Protein AF-A0A9D9CIN8-F1 (afdb_monomer_lite)

Structure (mmCIF, N/CA/C/O backbone):
data_AF-A0A9D9CIN8-F1
#
_entry.id   AF-A0A9D9CIN8-F1
#
loop_
_atom_site.group_PDB
_atom_site.id
_atom_site.type_symbol
_atom_site.label_atom_id
_atom_site.label_alt_id
_atom_site.label_comp_id
_atom_site.label_asym_id
_atom_site.label_entity_id
_atom_site.label_seq_id
_atom_site.pdbx_PDB_ins_code
_atom_site.Cartn_x
_atom_site.Cartn_y
_atom_site.Cartn_z
_atom_site.occupancy
_atom_site.B_iso_or_equiv
_atom_site.auth_seq_id
_atom_site.auth_comp_id
_atom_site.auth_asym_id
_atom_site.auth_atom_id
_atom_site.pdbx_PDB_model_num
ATOM 1 N N . MET A 1 1 ? 2.451 13.031 114.308 1.00 36.03 1 MET A N 1
ATOM 2 C CA . MET A 1 1 ? 3.515 13.760 113.581 1.00 36.03 1 MET A CA 1
ATOM 3 C C . MET A 1 1 ? 3.105 13.840 112.112 1.00 36.03 1 MET A C 1
ATOM 5 O O . MET A 1 1 ? 2.983 12.783 111.527 1.00 36.03 1 MET A O 1
ATOM 9 N N . LYS A 1 2 ? 2.847 15.060 111.593 1.00 36.56 2 LYS A N 1
ATOM 10 C CA . LYS A 1 2 ? 2.788 15.497 110.166 1.00 36.56 2 LYS A CA 1
ATOM 11 C C . LYS A 1 2 ? 1.896 14.672 109.198 1.00 36.56 2 LYS A C 1
ATOM 13 O O . LYS A 1 2 ? 2.194 13.525 108.931 1.00 36.56 2 LYS A O 1
ATOM 18 N N . ARG A 1 3 ? 0.731 15.173 108.766 1.00 32.00 3 ARG A N 1
ATOM 19 C CA . ARG A 1 3 ? 0.423 16.161 107.692 1.00 32.00 3 ARG A CA 1
ATOM 20 C C . ARG A 1 3 ? -0.053 15.472 106.398 1.00 32.00 3 ARG A C 1
ATOM 22 O O . ARG A 1 3 ? 0.685 14.699 105.809 1.00 32.00 3 ARG A O 1
ATOM 29 N N . ASP A 1 4 ? -1.254 15.889 106.000 1.00 33.75 4 ASP A N 1
ATOM 30 C CA . ASP A 1 4 ? -1.690 16.279 104.654 1.00 33.75 4 ASP A CA 1
ATOM 31 C C . ASP A 1 4 ? -1.947 15.261 103.527 1.00 33.75 4 ASP A C 1
ATOM 33 O O . ASP A 1 4 ? -1.056 14.631 102.971 1.00 33.75 4 ASP A O 1
ATOM 37 N N . PHE A 1 5 ? -3.233 15.262 103.143 1.00 34.88 5 PHE A N 1
ATOM 38 C CA . PHE A 1 5 ? -3.763 15.555 101.806 1.00 34.88 5 PHE A CA 1
ATOM 39 C C . PHE A 1 5 ? -3.301 14.699 100.615 1.00 34.88 5 PHE A C 1
ATOM 41 O O . PHE A 1 5 ? -2.292 14.951 99.970 1.00 34.88 5 PHE A O 1
ATOM 48 N N . GLY A 1 6 ? -4.212 13.808 100.216 1.00 36.69 6 GLY A N 1
ATOM 49 C CA . GLY A 1 6 ? -4.853 13.884 98.902 1.00 36.69 6 GLY A CA 1
ATOM 50 C C . GLY A 1 6 ? -3.948 13.756 97.681 1.00 36.69 6 GLY A C 1
ATOM 51 O O . GLY A 1 6 ? -3.523 14.749 97.099 1.00 36.69 6 GLY A O 1
ATOM 52 N N . MET A 1 7 ? -3.820 12.531 97.182 1.00 35.69 7 MET A N 1
ATOM 53 C CA . MET A 1 7 ? -3.395 12.276 95.808 1.00 35.69 7 MET A CA 1
ATOM 54 C C . MET A 1 7 ? -4.413 11.304 95.203 1.00 35.69 7 MET A C 1
ATOM 56 O O . MET A 1 7 ? -4.422 10.119 95.507 1.00 35.69 7 MET A O 1
ATOM 60 N N . LYS A 1 8 ? -5.497 11.829 94.624 1.00 39.97 8 LYS A N 1
ATOM 61 C CA . LYS A 1 8 ? -5.607 12.142 93.190 1.00 39.97 8 LYS A CA 1
ATOM 62 C C . LYS A 1 8 ? -5.198 10.957 92.308 1.00 39.97 8 LYS A C 1
ATOM 64 O O . LYS A 1 8 ? -4.020 10.668 92.140 1.00 39.97 8 LYS A O 1
ATOM 69 N N . ASN A 1 9 ? -6.224 10.389 91.679 1.00 45.34 9 ASN A N 1
ATOM 70 C CA . ASN A 1 9 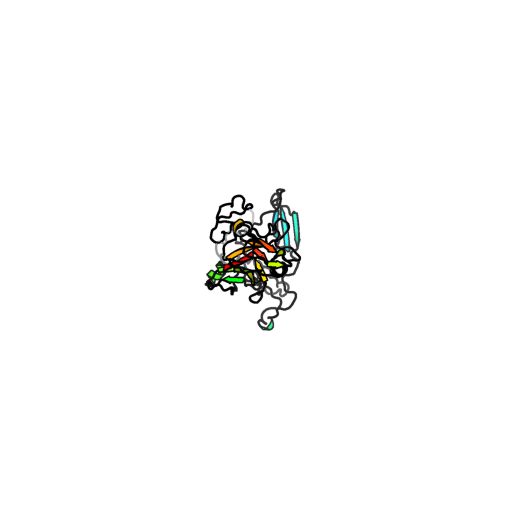? -6.210 9.753 90.366 1.00 45.34 9 ASN A CA 1
ATOM 71 C C . ASN A 1 9 ? -5.276 8.563 90.173 1.00 45.34 9 ASN A C 1
ATOM 73 O O . ASN A 1 9 ? -4.242 8.723 89.535 1.00 45.34 9 ASN A O 1
ATOM 77 N N . ARG A 1 10 ? -5.730 7.358 90.531 1.00 45.47 10 ARG A N 1
ATOM 78 C CA . ARG A 1 10 ? -5.534 6.155 89.705 1.00 45.47 10 ARG A CA 1
ATOM 79 C C . ARG A 1 10 ? -6.731 5.227 89.903 1.00 45.47 10 ARG A C 1
ATOM 81 O O . ARG A 1 10 ? -7.153 5.029 91.033 1.00 45.47 10 ARG A O 1
ATOM 88 N N . ILE A 1 11 ? -7.209 4.641 88.804 1.00 40.38 11 ILE A N 1
ATOM 89 C CA . ILE A 1 11 ? -8.265 3.615 88.729 1.00 40.38 11 ILE A CA 1
ATOM 90 C C . ILE A 1 11 ? -9.695 4.190 88.684 1.00 40.38 11 ILE A C 1
ATOM 92 O O . ILE A 1 11 ? -10.487 4.045 89.607 1.00 40.38 11 ILE A O 1
ATOM 96 N N . VAL A 1 12 ? -10.057 4.777 87.538 1.00 34.00 12 VAL A N 1
ATOM 97 C CA . VAL A 1 12 ? -11.388 4.527 86.964 1.00 34.00 12 VAL A CA 1
ATOM 98 C C . VAL A 1 12 ? -11.187 3.428 85.931 1.00 34.00 12 VAL A C 1
ATOM 100 O O . VAL A 1 12 ? -10.808 3.673 84.788 1.00 34.00 12 VAL A O 1
ATOM 103 N N . SER A 1 13 ? -11.365 2.194 86.392 1.00 36.56 13 SER A N 1
ATOM 104 C CA . SER A 1 13 ? -11.659 1.064 85.526 1.00 36.56 13 SER A CA 1
ATOM 105 C C . SER A 1 13 ? -13.062 1.256 84.951 1.00 36.56 13 SER A C 1
ATOM 107 O O . SER A 1 13 ? -14.026 1.370 85.699 1.00 36.56 13 SER A O 1
ATOM 109 N N . ILE A 1 14 ? -13.144 1.228 83.620 1.00 46.22 14 ILE A N 1
ATOM 110 C CA . ILE A 1 14 ? -14.243 0.601 82.876 1.00 46.22 14 ILE A CA 1
ATOM 111 C C . ILE A 1 14 ? -15.623 1.237 83.124 1.00 46.22 14 ILE A C 1
ATOM 113 O O . ILE A 1 14 ? -16.530 0.576 83.597 1.00 46.22 14 ILE A O 1
ATOM 117 N N . PHE A 1 15 ? -15.809 2.510 82.770 1.00 37.94 15 PHE A N 1
ATOM 118 C CA . PHE A 1 15 ? -17.128 3.059 82.398 1.00 37.94 15 PHE A CA 1
ATOM 119 C C . PHE A 1 15 ? -16.949 4.353 81.584 1.00 37.94 15 PHE A C 1
ATOM 121 O O . PHE A 1 15 ? -17.249 5.450 82.032 1.00 37.94 15 PHE A O 1
ATOM 128 N N . SER A 1 16 ? -16.352 4.219 80.398 1.00 34.78 16 SER A N 1
ATOM 129 C CA . SER A 1 16 ? -16.469 5.139 79.247 1.00 34.78 16 SER A CA 1
ATOM 130 C C . SER A 1 16 ? -15.689 4.543 78.064 1.00 34.78 16 SER A C 1
ATOM 132 O O . SER A 1 16 ? -14.837 5.170 77.442 1.00 34.78 16 SER A O 1
ATOM 134 N N . LEU A 1 17 ? -15.922 3.258 77.787 1.00 40.06 17 LEU A N 1
ATOM 135 C CA . LEU A 1 17 ? -15.288 2.546 76.671 1.00 40.06 17 LEU A CA 1
ATOM 136 C C . LEU A 1 17 ? -16.021 2.774 75.342 1.00 40.06 17 LEU A C 1
ATOM 138 O O . LEU A 1 17 ? -15.896 1.980 74.419 1.00 40.06 17 LEU A O 1
ATOM 142 N N . LEU A 1 18 ? -16.803 3.849 75.232 1.00 41.72 18 LEU A N 1
ATOM 143 C CA . LEU A 1 18 ? -17.548 4.123 74.013 1.00 41.72 18 LEU A CA 1
ATOM 144 C C . LEU A 1 18 ? -17.934 5.599 73.889 1.00 41.72 18 LEU A C 1
ATOM 146 O O . LEU A 1 18 ? -19.113 5.873 73.765 1.00 41.72 18 LEU A O 1
ATOM 150 N N . LEU A 1 19 ? -16.989 6.545 73.997 1.00 41.41 19 LEU A N 1
ATOM 151 C CA . LEU A 1 19 ? -17.157 7.948 73.544 1.00 41.41 19 LEU A CA 1
ATOM 152 C C . LEU A 1 19 ? -15.903 8.797 73.830 1.00 41.41 19 LEU A C 1
ATOM 154 O O . LEU A 1 19 ? -15.967 9.776 74.558 1.00 41.41 19 LEU A O 1
ATOM 158 N N . TRP A 1 20 ? -14.747 8.437 73.269 1.00 38.25 20 TRP A N 1
ATOM 159 C CA . TRP A 1 20 ? -13.706 9.410 72.893 1.00 38.25 20 TRP A CA 1
ATOM 160 C C . TRP A 1 20 ? -12.547 8.692 72.206 1.00 38.25 20 TRP A C 1
ATOM 162 O O . TRP A 1 20 ? -11.643 8.171 72.848 1.00 38.25 20 TRP A O 1
ATOM 172 N N . ASN A 1 21 ? -12.652 8.587 70.886 1.00 33.47 21 ASN A N 1
ATOM 173 C CA . ASN A 1 21 ? -11.570 8.712 69.903 1.00 33.47 21 ASN A CA 1
ATOM 174 C C . ASN A 1 21 ? -12.185 8.469 68.519 1.00 33.47 21 ASN A C 1
ATOM 176 O O . ASN A 1 21 ? -11.770 7.602 67.761 1.00 33.47 21 ASN A O 1
ATOM 180 N N . ILE A 1 22 ? -13.221 9.247 68.198 1.00 34.09 22 ILE A N 1
ATOM 181 C CA . ILE A 1 22 ? -13.526 9.557 66.805 1.00 34.09 22 ILE A CA 1
ATOM 182 C C . ILE A 1 22 ? -12.893 10.927 66.580 1.00 34.09 22 ILE A C 1
ATOM 184 O O . ILE A 1 22 ? -13.556 11.958 66.633 1.00 34.09 22 ILE A O 1
ATOM 188 N N . CYS A 1 23 ? -11.572 10.942 66.413 1.00 30.86 23 CYS A N 1
ATOM 189 C CA . CYS A 1 23 ? -10.961 12.026 65.667 1.00 30.86 23 CYS A CA 1
ATOM 190 C C . CYS A 1 23 ? -11.263 11.689 64.206 1.00 30.86 23 CYS A C 1
ATOM 192 O O . CYS A 1 23 ? -10.613 10.826 63.617 1.00 30.86 23 CYS A O 1
ATOM 194 N N . VAL A 1 24 ? -12.334 12.273 63.661 1.00 33.47 24 VAL A N 1
ATOM 195 C CA . VAL A 1 24 ? -12.567 12.244 62.218 1.00 33.47 24 VAL A CA 1
ATOM 196 C C . VAL A 1 24 ? -11.423 13.043 61.603 1.00 33.47 24 VAL A C 1
ATOM 198 O O . VAL A 1 24 ? -11.463 14.270 61.582 1.00 33.47 24 VAL A O 1
ATOM 201 N N . ILE A 1 25 ? -10.379 12.369 61.125 1.00 32.97 25 ILE A N 1
ATOM 202 C CA . ILE A 1 25 ? -9.483 12.985 60.151 1.00 32.97 25 ILE A CA 1
ATOM 203 C C . ILE A 1 25 ? -10.248 12.946 58.827 1.00 32.97 25 ILE A C 1
ATOM 205 O O . ILE A 1 25 ? -10.265 11.940 58.125 1.00 32.97 25 ILE A O 1
ATOM 209 N N . VAL A 1 26 ? -10.958 14.036 58.534 1.00 33.41 26 VAL A N 1
ATOM 210 C CA . VAL A 1 26 ? -11.445 14.344 57.188 1.00 33.41 26 VAL A CA 1
ATOM 211 C C . VAL A 1 26 ? -10.223 14.799 56.393 1.00 33.41 26 VAL A C 1
ATOM 213 O O . VAL A 1 26 ? -9.746 15.912 56.595 1.00 33.41 26 VAL A O 1
ATOM 216 N N . THR A 1 27 ? -9.682 13.962 55.511 1.00 35.34 27 THR A N 1
ATOM 217 C CA . THR A 1 27 ? -8.768 14.433 54.462 1.00 35.34 27 THR A CA 1
ATOM 218 C C . THR A 1 27 ? -9.601 14.913 53.274 1.00 35.34 27 THR A C 1
ATOM 220 O O . THR A 1 27 ? -10.273 14.128 52.608 1.00 35.34 27 THR A O 1
ATOM 223 N N . SER A 1 28 ? -9.603 16.223 53.031 1.00 35.62 28 SER A N 1
ATOM 224 C CA . SER A 1 28 ? -10.212 16.850 51.855 1.00 35.62 28 SER A CA 1
ATOM 225 C C . SER A 1 28 ? -9.319 16.635 50.627 1.00 35.62 28 SER A C 1
ATOM 227 O O . SER A 1 28 ? -8.173 17.082 50.624 1.00 35.62 28 SER A O 1
ATOM 229 N N . ALA A 1 29 ? -9.828 15.973 49.588 1.00 40.72 29 ALA A N 1
ATOM 230 C CA . ALA A 1 29 ? -9.251 16.043 48.247 1.00 40.72 29 ALA A CA 1
ATOM 231 C C . ALA A 1 29 ? -9.835 17.274 47.538 1.00 40.72 29 ALA A C 1
ATOM 233 O O . ALA A 1 29 ? -11.053 17.444 47.548 1.00 40.72 29 ALA A O 1
ATOM 234 N N . GLN A 1 30 ? -8.986 18.119 46.949 1.00 37.25 30 GLN A N 1
ATOM 235 C CA . GLN A 1 30 ? -9.441 19.236 46.120 1.00 37.25 30 GLN A CA 1
ATOM 236 C C . GLN A 1 30 ? -10.006 18.704 44.805 1.00 37.25 30 GLN A C 1
ATOM 238 O O . GLN A 1 30 ? -9.342 17.943 44.098 1.00 37.25 30 GLN A O 1
ATOM 243 N N . THR A 1 31 ? -11.221 19.121 44.465 1.00 42.25 31 THR A N 1
ATOM 244 C CA . THR A 1 31 ? -11.737 18.970 43.103 1.00 42.25 31 THR A CA 1
ATOM 245 C C . THR A 1 31 ? -11.321 20.185 42.263 1.00 42.25 31 THR A C 1
ATOM 247 O O . THR A 1 31 ? -11.045 21.245 42.828 1.00 42.25 31 THR A O 1
ATOM 250 N N . PRO A 1 32 ? -11.331 20.110 40.918 1.00 42.56 32 PRO A N 1
ATOM 251 C CA . PRO A 1 32 ? -11.030 21.262 40.057 1.00 42.56 32 PRO A CA 1
ATOM 252 C C . PRO A 1 32 ? -12.011 22.443 40.217 1.00 42.56 32 PRO A C 1
ATOM 254 O O . PRO A 1 32 ? -11.810 23.489 39.608 1.00 42.56 32 PRO A O 1
ATOM 257 N N . TYR A 1 33 ? -13.077 22.278 41.014 1.00 39.56 33 TYR A N 1
ATOM 258 C CA . TYR A 1 33 ? -14.146 23.253 41.236 1.00 39.56 33 TYR A CA 1
ATOM 259 C C . TYR A 1 33 ? -14.138 23.880 42.641 1.00 39.56 33 TYR A C 1
ATOM 261 O O . TYR A 1 33 ? -14.990 24.720 42.932 1.00 39.56 33 TYR A O 1
ATOM 269 N N . ASP A 1 34 ? -13.165 23.550 43.499 1.00 40.34 34 ASP A N 1
ATOM 270 C CA . ASP A 1 34 ? -13.037 24.141 44.844 1.00 40.34 34 ASP A CA 1
ATOM 271 C C . ASP A 1 34 ? -12.795 25.668 44.808 1.00 40.34 34 ASP A C 1
ATOM 273 O O . ASP A 1 34 ? -13.001 26.360 45.804 1.00 40.34 34 ASP A O 1
ATOM 277 N N . SER A 1 35 ? -12.422 26.222 43.651 1.00 50.03 35 SER A N 1
ATOM 278 C CA . SER A 1 35 ? -12.319 27.665 43.402 1.00 50.03 35 SER A CA 1
ATOM 279 C C . SER A 1 35 ? -13.669 28.373 43.205 1.00 50.03 35 SER A C 1
ATOM 281 O O . SER A 1 35 ? -13.697 29.604 43.208 1.00 50.03 35 SER A O 1
ATOM 283 N N . PHE A 1 36 ? -14.780 27.636 43.054 1.00 44.94 36 PHE A N 1
ATOM 284 C CA . PHE A 1 36 ? -16.085 28.201 42.682 1.00 44.94 36 PHE A CA 1
ATOM 285 C C . PHE A 1 36 ? -17.223 27.990 43.704 1.00 44.94 36 PHE A C 1
ATOM 287 O O . PHE A 1 36 ? -18.258 28.637 43.558 1.00 44.94 36 PHE A O 1
ATOM 294 N N . ALA A 1 37 ? -17.065 27.164 44.752 1.00 44.38 37 ALA A N 1
ATOM 295 C CA . ALA A 1 37 ? -18.053 27.046 45.843 1.00 44.38 37 ALA A CA 1
ATOM 296 C C . ALA A 1 37 ? -17.450 26.438 47.140 1.00 44.38 37 ALA A C 1
ATOM 298 O O . ALA A 1 37 ? -17.439 25.217 47.298 1.00 44.38 37 ALA A O 1
ATOM 299 N N . PRO A 1 38 ? -16.973 27.252 48.102 1.00 43.72 38 PRO A N 1
ATOM 300 C CA . PRO A 1 38 ? -16.202 26.768 49.258 1.00 43.72 38 PRO A CA 1
ATOM 301 C C . PRO A 1 38 ? -17.009 26.060 50.371 1.00 43.72 38 PRO A C 1
ATOM 303 O O . PRO A 1 38 ? -16.421 25.636 51.363 1.00 43.72 38 PRO A O 1
ATOM 306 N N . GLU A 1 39 ? -18.333 25.912 50.256 1.00 40.53 39 GLU A N 1
ATOM 307 C CA . GLU A 1 39 ? -19.195 25.553 51.404 1.00 40.53 39 GLU A CA 1
ATOM 308 C C . GLU A 1 39 ? -19.616 24.072 51.476 1.00 40.53 39 GLU A C 1
ATOM 310 O O . GLU A 1 39 ? -20.332 23.668 52.393 1.00 40.53 39 GLU A O 1
ATOM 315 N N . THR A 1 40 ? -19.156 23.221 50.553 1.00 42.72 40 THR A N 1
ATOM 316 C CA . THR A 1 40 ? -19.588 21.812 50.488 1.00 42.72 40 THR A CA 1
ATOM 317 C C . THR A 1 40 ? -18.452 20.852 50.137 1.00 42.72 40 THR A C 1
ATOM 319 O O . THR A 1 40 ? -18.378 20.357 49.017 1.00 42.72 40 THR A O 1
ATOM 322 N N . SER A 1 41 ? -17.583 20.529 51.097 1.00 37.47 41 SER A N 1
ATOM 323 C CA . SER A 1 41 ? -16.564 19.475 50.958 1.00 37.47 41 SER A CA 1
ATOM 324 C C . SER A 1 41 ? -16.878 18.260 51.853 1.00 37.47 41 SER A C 1
ATOM 326 O O . SER A 1 41 ? -17.159 18.386 53.045 1.00 37.47 41 SER A O 1
ATOM 328 N N . ARG A 1 42 ? -16.858 17.050 51.268 1.00 33.34 42 ARG A N 1
ATOM 329 C CA . ARG A 1 42 ? -16.910 15.736 51.954 1.00 33.34 42 ARG A CA 1
ATOM 330 C C . ARG A 1 42 ? -15.817 14.806 51.371 1.00 33.34 42 ARG A C 1
ATOM 332 O O . ARG A 1 42 ? -15.510 14.963 50.193 1.00 33.34 42 ARG A O 1
ATOM 339 N N . PRO A 1 43 ? -15.230 13.856 52.135 1.00 33.78 43 PRO A N 1
ATOM 340 C CA . PRO A 1 43 ? -13.973 13.175 51.761 1.00 33.78 43 PRO A CA 1
ATOM 341 C C . PRO A 1 43 ? -14.149 11.778 51.119 1.00 33.78 43 PRO A C 1
ATOM 343 O O . PRO A 1 43 ? -15.136 11.101 51.409 1.00 33.78 43 PRO A O 1
ATOM 346 N N . MET A 1 44 ? -13.146 11.289 50.358 1.00 28.58 44 MET A N 1
ATOM 347 C CA . MET A 1 44 ? -12.877 9.839 50.191 1.00 28.58 44 MET A CA 1
ATOM 348 C C . MET A 1 44 ? -11.410 9.483 49.799 1.00 28.58 44 MET A C 1
ATOM 350 O O . MET A 1 44 ? -10.740 10.259 49.125 1.00 28.58 44 MET A O 1
ATOM 354 N N . LEU A 1 45 ? -10.957 8.303 50.271 1.00 28.03 45 LEU A N 1
ATOM 355 C CA . LEU A 1 45 ? -9.603 7.682 50.364 1.00 28.03 45 LEU A CA 1
ATOM 356 C C . LEU A 1 45 ? -8.989 7.142 49.039 1.00 28.03 45 LEU A C 1
ATOM 358 O O . LEU A 1 45 ? -9.742 6.650 48.207 1.00 28.03 45 LEU A O 1
ATOM 362 N N . THR A 1 46 ? -7.702 7.373 48.698 1.00 32.47 46 THR A N 1
ATOM 363 C CA . THR A 1 46 ? -6.351 6.767 48.987 1.00 32.47 46 THR A CA 1
ATOM 364 C C . THR A 1 46 ? -5.815 5.672 48.046 1.00 32.47 46 THR A C 1
ATOM 366 O O . THR A 1 46 ? -6.512 4.760 47.621 1.00 32.47 46 THR A O 1
ATOM 369 N N . SER A 1 47 ? -4.510 5.819 47.785 1.00 42.75 47 SER A N 1
ATOM 370 C CA . SER A 1 47 ? -3.582 5.107 46.905 1.00 42.75 47 SER A CA 1
ATOM 371 C C . SER A 1 47 ? -3.368 3.628 47.228 1.00 42.75 47 SER A C 1
ATOM 373 O O . SER A 1 47 ? -2.814 3.318 48.275 1.00 42.75 47 SER A O 1
ATOM 375 N N . GLU A 1 48 ? -3.691 2.750 46.282 1.00 34.12 48 GLU A N 1
ATOM 376 C CA . GLU A 1 48 ? -3.054 1.441 46.077 1.00 34.12 48 GLU A CA 1
ATOM 377 C C . GLU A 1 48 ? -3.650 0.820 44.804 1.00 34.12 48 GLU A C 1
ATOM 379 O O . GLU A 1 48 ? -4.719 0.227 44.852 1.00 34.12 48 GLU A O 1
ATOM 384 N N . ALA A 1 49 ? -2.997 1.044 43.656 1.00 30.02 49 ALA A N 1
ATOM 385 C CA . ALA A 1 49 ? -3.057 0.249 42.415 1.00 30.02 49 ALA A CA 1
ATOM 386 C C . ALA A 1 49 ? -2.783 1.153 41.209 1.00 30.02 49 ALA A C 1
ATOM 388 O O . ALA A 1 49 ? -3.705 1.671 40.596 1.00 30.02 49 ALA A O 1
ATOM 389 N N . LEU A 1 50 ? -1.512 1.335 40.863 1.00 30.22 50 LEU A N 1
ATOM 390 C CA . LEU A 1 50 ? -1.063 1.469 39.470 1.00 30.22 50 LEU A CA 1
ATOM 391 C C . LEU A 1 50 ? 0.453 1.281 39.461 1.00 30.22 50 LEU A C 1
ATOM 393 O O . LEU A 1 50 ? 1.251 2.160 39.160 1.00 30.22 50 LEU A O 1
ATOM 397 N N . SER A 1 51 ? 0.836 0.072 39.868 1.00 30.27 51 SER A N 1
ATOM 398 C CA . SER A 1 51 ? 2.051 -0.528 39.349 1.00 30.27 51 SER A CA 1
ATOM 399 C C . SER A 1 51 ? 1.751 -1.025 37.933 1.00 30.27 51 SER A C 1
ATOM 401 O O . SER A 1 51 ? 0.680 -1.583 37.696 1.00 30.27 51 SER A O 1
ATOM 403 N N . ARG A 1 52 ? 2.761 -0.886 37.068 1.00 27.75 52 ARG A N 1
ATOM 404 C CA . ARG A 1 52 ? 2.993 -1.575 35.785 1.00 27.75 52 ARG A CA 1
ATOM 405 C C . ARG A 1 52 ? 2.760 -0.769 34.500 1.00 27.75 52 ARG A C 1
ATOM 407 O O . ARG A 1 52 ? 1.661 -0.651 33.982 1.00 27.75 52 ARG A O 1
ATOM 414 N N . GLU A 1 53 ? 3.924 -0.365 33.983 1.00 33.81 53 GLU A N 1
ATOM 415 C CA . GLU A 1 53 ? 4.382 -0.503 32.595 1.00 33.81 53 GLU A CA 1
ATOM 416 C C . GLU A 1 53 ? 3.856 0.484 31.545 1.00 33.81 53 GLU A C 1
ATOM 418 O O . GLU A 1 53 ? 2.757 0.349 31.021 1.00 33.81 53 GLU A O 1
ATOM 423 N N . LYS A 1 54 ? 4.760 1.366 31.093 1.00 31.72 54 LYS A N 1
ATOM 424 C CA . LYS A 1 54 ? 5.147 1.416 29.675 1.00 31.72 54 LYS A CA 1
ATOM 425 C C . LYS A 1 54 ? 6.593 1.898 29.521 1.00 31.72 54 LYS A C 1
ATOM 427 O O . LYS A 1 54 ? 6.959 2.997 29.917 1.00 31.72 54 LYS A O 1
ATOM 432 N N . CYS A 1 55 ? 7.393 0.987 28.980 1.00 24.77 55 CYS A N 1
ATOM 433 C CA . CYS A 1 55 ? 8.786 1.120 28.580 1.00 24.77 55 CYS A CA 1
ATOM 434 C C . CYS A 1 55 ? 8.882 1.940 27.281 1.00 24.77 55 CYS A C 1
ATOM 436 O O . CYS A 1 55 ? 8.150 1.658 26.332 1.00 24.77 55 CYS A O 1
ATOM 438 N N . ALA A 1 56 ? 9.795 2.910 27.224 1.00 29.88 56 ALA A N 1
ATOM 439 C CA . ALA A 1 56 ? 10.302 3.487 25.981 1.00 29.88 56 ALA A CA 1
ATOM 440 C C . ALA A 1 56 ? 11.806 3.175 25.910 1.00 29.88 56 ALA A C 1
ATOM 442 O O . ALA A 1 56 ? 12.513 3.367 26.896 1.00 29.88 56 ALA A O 1
ATOM 443 N N . GLN A 1 57 ? 12.271 2.637 24.778 1.00 34.09 57 GLN A N 1
ATOM 444 C CA . GLN A 1 57 ? 13.671 2.264 24.547 1.00 34.09 57 GLN A CA 1
ATOM 445 C C . GLN A 1 57 ? 14.323 3.167 23.487 1.00 34.09 57 GLN A C 1
ATOM 447 O O . GLN A 1 57 ? 13.657 3.694 22.599 1.00 34.09 57 GLN A O 1
ATOM 452 N N . ASP A 1 58 ? 15.634 3.318 23.651 1.00 33.91 58 ASP A N 1
ATOM 453 C CA . ASP A 1 58 ? 16.481 4.487 23.393 1.00 33.91 58 ASP A CA 1
ATOM 454 C C . ASP A 1 58 ? 17.088 4.583 21.971 1.00 33.91 58 ASP A C 1
ATOM 456 O O . ASP A 1 58 ? 17.220 3.578 21.266 1.00 33.91 58 ASP A O 1
ATOM 460 N N . PHE A 1 59 ? 17.520 5.789 21.571 1.00 32.12 59 PHE A N 1
ATOM 461 C CA . PHE A 1 59 ? 18.287 6.063 20.349 1.00 32.12 59 PHE A CA 1
ATOM 462 C C . PHE A 1 59 ? 19.662 6.695 20.668 1.00 32.12 59 PHE A C 1
ATOM 464 O O . PHE A 1 59 ? 19.772 7.879 20.974 1.00 32.12 59 PHE A O 1
ATOM 471 N N . SER A 1 60 ? 20.713 5.927 20.352 1.00 32.16 60 SER A N 1
ATOM 472 C CA . SER A 1 60 ? 22.114 6.325 20.090 1.00 32.16 60 SER A CA 1
ATOM 473 C C . SER A 1 60 ? 23.132 6.250 21.245 1.00 32.16 60 SER A C 1
ATOM 475 O O . SER A 1 60 ? 22.809 5.997 22.392 1.00 32.16 60 SER A O 1
ATOM 477 N N . SER A 1 61 ? 24.408 6.277 20.864 1.00 41.00 61 SER A N 1
ATOM 478 C CA . SER A 1 61 ? 25.493 5.404 21.331 1.00 41.00 61 SER A CA 1
ATOM 479 C C . SER A 1 61 ? 26.347 5.912 22.500 1.00 41.00 61 SER A C 1
ATOM 481 O O . SER A 1 61 ? 27.522 5.567 22.558 1.00 41.00 61 SER A O 1
ATOM 483 N N . ASP A 1 62 ? 25.783 6.665 23.437 1.00 44.50 62 ASP A N 1
ATOM 484 C CA . ASP A 1 62 ? 26.448 7.001 24.701 1.00 44.50 62 ASP A CA 1
ATOM 485 C C . ASP A 1 62 ? 25.502 6.632 25.847 1.00 44.50 62 ASP A C 1
ATOM 487 O O . ASP A 1 62 ? 24.360 7.076 25.897 1.00 44.50 62 ASP A O 1
ATOM 491 N N . THR A 1 63 ? 25.941 5.720 26.714 1.00 51.53 63 THR A N 1
ATOM 492 C CA . THR A 1 63 ? 25.129 5.055 27.745 1.00 51.53 63 THR A CA 1
ATOM 493 C C . THR A 1 63 ? 24.668 6.008 28.850 1.00 51.53 63 THR A C 1
ATOM 495 O O . THR A 1 63 ? 25.224 5.998 29.947 1.00 51.53 63 THR A O 1
ATOM 498 N N . THR A 1 64 ? 23.603 6.758 28.584 1.00 52.25 64 THR A N 1
ATOM 499 C CA . THR A 1 64 ? 22.810 7.452 29.599 1.00 52.25 64 THR A CA 1
ATOM 500 C C . THR A 1 64 ? 21.360 7.005 29.457 1.00 52.25 64 THR A C 1
ATOM 502 O O . THR A 1 64 ? 20.673 7.391 28.519 1.00 52.25 64 THR A O 1
ATOM 505 N N . LEU A 1 65 ? 20.889 6.147 30.365 1.00 53.25 65 LEU A N 1
ATOM 506 C CA . LEU A 1 65 ? 19.495 5.702 30.361 1.00 53.25 65 LEU A CA 1
ATOM 507 C C . LEU A 1 65 ? 18.616 6.847 30.865 1.00 53.25 65 LEU A C 1
ATOM 509 O O . LEU A 1 65 ? 18.642 7.149 32.053 1.00 53.25 65 LEU A O 1
ATOM 513 N N . LEU A 1 66 ? 17.833 7.470 29.987 1.00 59.38 66 LEU A N 1
ATOM 514 C CA . LEU A 1 66 ? 16.887 8.520 30.368 1.00 59.38 66 LEU A CA 1
ATOM 515 C C . LEU A 1 66 ? 15.470 7.955 30.512 1.00 59.38 66 LEU A C 1
ATOM 517 O O . LEU A 1 66 ? 15.020 7.157 29.690 1.00 59.38 66 LEU A O 1
ATOM 521 N N . VAL A 1 67 ? 14.737 8.411 31.526 1.00 53.88 67 VAL A N 1
ATOM 522 C CA . VAL A 1 67 ? 13.306 8.137 31.696 1.00 53.88 67 VAL A CA 1
ATOM 523 C C . VAL A 1 67 ? 12.523 9.443 31.764 1.00 53.88 67 VAL A C 1
ATOM 525 O O . VAL A 1 67 ? 12.906 10.385 32.457 1.00 53.88 67 VAL A O 1
ATOM 528 N N . ALA A 1 68 ? 11.411 9.507 31.033 1.00 56.72 68 ALA A N 1
ATOM 529 C CA . ALA A 1 68 ? 10.469 10.611 31.138 1.00 56.72 68 ALA A CA 1
ATOM 530 C C . ALA A 1 68 ? 9.500 10.352 32.300 1.00 56.72 68 ALA A C 1
ATOM 532 O O . ALA A 1 68 ? 8.807 9.335 32.321 1.00 56.72 68 ALA A O 1
ATOM 533 N N . MET A 1 69 ? 9.441 11.274 33.258 1.00 54.84 69 MET A N 1
ATOM 534 C CA . MET A 1 69 ? 8.508 11.248 34.384 1.00 54.84 69 MET A CA 1
ATOM 535 C C . MET A 1 69 ? 7.533 12.420 34.284 1.00 54.84 69 MET A C 1
ATOM 537 O O . MET A 1 69 ? 7.913 13.516 33.880 1.00 54.84 69 MET A O 1
ATOM 541 N N . ILE A 1 70 ? 6.277 12.203 34.666 1.00 57.34 70 ILE A N 1
ATOM 542 C CA . ILE A 1 70 ? 5.259 13.258 34.712 1.00 57.34 70 ILE A CA 1
ATOM 543 C C . ILE A 1 70 ? 5.112 13.703 36.169 1.00 57.34 70 ILE A C 1
ATOM 545 O O . ILE A 1 70 ? 4.684 12.924 37.018 1.00 57.34 70 ILE A O 1
ATOM 549 N N . ASP A 1 71 ? 5.474 14.953 36.451 1.00 66.38 71 ASP A N 1
ATOM 550 C CA . ASP A 1 71 ? 5.251 15.611 37.737 1.00 66.38 71 ASP A CA 1
ATOM 551 C C . ASP A 1 71 ? 3.880 16.289 37.694 1.00 66.38 71 ASP A C 1
ATOM 553 O O . ASP A 1 71 ? 3.705 17.372 37.132 1.00 66.38 71 ASP A O 1
ATOM 557 N N . THR A 1 72 ? 2.885 15.608 38.260 1.00 51.94 72 THR A N 1
ATOM 558 C CA . THR A 1 72 ? 1.494 16.071 38.278 1.00 51.94 72 THR A CA 1
ATOM 559 C C . THR A 1 72 ? 1.239 17.161 39.316 1.00 51.94 72 THR A C 1
ATOM 561 O O . THR A 1 72 ? 0.184 17.780 39.270 1.00 51.94 72 THR A O 1
ATOM 564 N N . GLN A 1 73 ? 2.157 17.400 40.263 1.00 61.88 73 GLN A N 1
ATOM 565 C CA . GLN A 1 73 ? 2.011 18.484 41.242 1.00 61.88 73 GLN A CA 1
ATOM 566 C C . GLN A 1 73 ? 2.501 19.819 40.687 1.00 61.88 73 GLN A C 1
ATOM 568 O O . GLN A 1 73 ? 1.944 20.860 41.019 1.00 61.88 73 GLN A O 1
ATOM 573 N N . GLN A 1 74 ? 3.545 19.786 39.857 1.00 60.72 74 GLN A N 1
ATOM 574 C CA . GLN A 1 74 ? 4.138 20.980 39.246 1.00 60.72 74 GLN A CA 1
ATOM 575 C C . GLN A 1 74 ? 3.832 21.102 37.748 1.00 60.72 74 GLN A C 1
ATOM 577 O O . GLN A 1 74 ? 4.452 21.916 37.068 1.00 60.72 74 GLN A O 1
ATOM 582 N N . GLU A 1 75 ? 2.908 20.277 37.247 1.00 65.94 75 GLU A N 1
ATOM 583 C CA . GLU A 1 75 ? 2.436 20.237 35.861 1.00 65.94 75 GLU A CA 1
ATOM 584 C C . GLU A 1 75 ? 3.571 20.285 34.831 1.00 65.94 75 GLU A C 1
ATOM 586 O O . GLU A 1 75 ? 3.650 21.180 33.989 1.00 65.94 75 GLU A O 1
ATOM 591 N N . ARG A 1 76 ? 4.494 19.326 34.892 1.00 66.31 76 ARG A N 1
ATOM 592 C CA . ARG A 1 76 ? 5.651 19.290 33.986 1.00 66.31 76 ARG A CA 1
ATOM 593 C C . ARG A 1 76 ? 6.095 17.871 33.669 1.00 66.31 76 ARG A C 1
ATOM 595 O O . ARG A 1 76 ? 5.931 16.956 34.471 1.00 66.31 76 ARG A O 1
ATOM 602 N N . ILE A 1 77 ? 6.706 17.703 32.505 1.00 67.56 77 ILE A N 1
ATOM 603 C CA . ILE A 1 77 ? 7.445 16.491 32.148 1.00 67.56 77 ILE A CA 1
ATOM 604 C C . ILE A 1 77 ? 8.904 16.707 32.539 1.00 67.56 77 ILE A C 1
ATOM 606 O O . ILE A 1 77 ? 9.473 17.758 32.248 1.00 67.56 77 ILE A O 1
ATOM 610 N N . LEU A 1 78 ? 9.497 15.713 33.190 1.00 70.62 78 LEU A N 1
ATOM 611 C CA . LEU A 1 78 ? 10.896 15.657 33.593 1.00 70.62 78 LEU A CA 1
ATOM 612 C C . LEU A 1 78 ? 11.609 14.586 32.767 1.00 70.62 78 LEU A C 1
ATOM 614 O O . LEU A 1 78 ? 11.109 13.472 32.651 1.00 70.62 78 LEU A O 1
ATOM 618 N N . LEU A 1 79 ? 12.786 14.896 32.235 1.00 66.31 79 LEU A N 1
ATOM 619 C CA . LEU A 1 79 ? 13.735 13.893 31.756 1.00 66.31 79 LEU A CA 1
ATOM 620 C C . LEU A 1 79 ? 14.717 13.604 32.886 1.00 66.31 79 LEU A C 1
ATOM 622 O O . LEU A 1 79 ? 15.385 14.524 33.354 1.00 66.31 79 LEU A O 1
ATOM 626 N N . VAL A 1 80 ? 14.774 12.354 33.336 1.00 69.31 80 VAL A N 1
ATOM 627 C CA . VAL A 1 80 ? 15.571 11.917 34.487 1.00 69.31 80 VAL A CA 1
ATOM 628 C C . VAL A 1 80 ? 16.616 10.905 34.035 1.00 69.31 80 VAL A C 1
ATOM 630 O O . VAL A 1 80 ? 16.278 9.936 33.357 1.00 69.31 80 VAL A O 1
ATOM 633 N N . ASP A 1 81 ? 17.870 11.118 34.417 1.00 72.69 81 ASP A N 1
ATOM 634 C CA . ASP A 1 81 ? 18.946 10.145 34.253 1.00 72.69 81 ASP A CA 1
ATOM 635 C C . ASP A 1 81 ? 18.755 9.003 35.253 1.00 72.69 81 ASP A C 1
ATOM 637 O O . ASP A 1 81 ? 18.678 9.209 36.462 1.00 72.69 81 ASP A O 1
ATOM 641 N N . MET A 1 82 ? 18.642 7.775 34.759 1.00 62.50 82 MET A N 1
ATOM 642 C CA . MET A 1 82 ? 18.442 6.597 35.597 1.00 62.50 82 MET A CA 1
ATOM 643 C C . MET A 1 82 ? 19.721 6.113 36.286 1.00 62.50 82 MET A C 1
ATOM 645 O O . MET A 1 82 ? 19.636 5.238 37.148 1.00 62.50 82 MET A O 1
ATOM 649 N N . SER A 1 83 ? 20.898 6.626 35.916 1.00 63.97 83 SER A N 1
ATOM 650 C CA . SER A 1 83 ? 22.161 6.256 36.559 1.00 63.97 83 SER A CA 1
ATOM 651 C C . SER A 1 83 ? 22.317 6.885 37.948 1.00 63.97 83 SER A C 1
ATOM 653 O O . SER A 1 83 ? 22.835 6.226 38.851 1.00 63.97 83 SER A O 1
ATOM 655 N N . ASP A 1 84 ? 21.821 8.111 38.144 1.00 71.75 84 ASP A N 1
ATOM 656 C CA . ASP A 1 84 ? 21.943 8.858 39.403 1.00 71.75 84 ASP A CA 1
ATOM 657 C C . ASP A 1 84 ? 20.648 9.548 39.883 1.00 71.75 84 ASP A C 1
ATOM 659 O O . ASP A 1 84 ? 20.611 10.089 40.990 1.00 71.75 84 ASP A O 1
ATOM 663 N N . GLY A 1 85 ? 19.566 9.496 39.100 1.00 65.69 85 GLY A N 1
ATOM 664 C CA . GLY A 1 85 ? 18.275 10.108 39.419 1.00 65.69 85 GLY A CA 1
ATOM 665 C C . GLY A 1 85 ? 18.212 11.617 39.169 1.00 65.69 85 GLY A C 1
ATOM 666 O O . GLY A 1 85 ? 17.259 12.265 39.610 1.00 65.69 85 GLY A O 1
ATOM 667 N N . SER A 1 86 ? 19.209 12.202 38.501 1.00 68.19 86 SER A N 1
ATOM 668 C CA . SER A 1 86 ? 19.257 13.638 38.228 1.00 68.19 86 SER A CA 1
ATOM 669 C C . SER A 1 86 ? 18.271 14.059 37.131 1.00 68.19 86 SER A C 1
ATOM 671 O O . SER A 1 86 ? 18.017 13.336 36.170 1.00 68.19 86 SER A O 1
ATOM 673 N N . ILE A 1 87 ? 17.686 15.254 37.266 1.00 74.19 87 ILE A N 1
ATOM 674 C CA . ILE A 1 87 ? 16.814 15.837 36.236 1.00 74.19 87 ILE A CA 1
ATOM 675 C C . ILE A 1 87 ? 17.698 16.500 35.178 1.00 74.19 87 ILE A C 1
ATOM 677 O O . ILE A 1 87 ? 18.369 17.492 35.454 1.00 74.19 87 ILE A O 1
ATOM 681 N N . VAL A 1 88 ? 17.645 15.979 33.957 1.00 73.81 88 VAL A N 1
ATOM 682 C CA . VAL A 1 88 ? 18.405 16.458 32.797 1.00 73.81 88 VAL A CA 1
ATOM 683 C C . VAL A 1 88 ? 17.688 17.618 32.102 1.00 73.81 88 VAL A C 1
ATOM 685 O O . VAL A 1 88 ? 18.330 18.560 31.642 1.00 73.81 88 VAL A O 1
ATOM 688 N N . ALA A 1 89 ? 16.353 17.589 32.042 1.00 66.31 89 ALA A N 1
ATOM 689 C CA . ALA A 1 89 ? 15.538 18.668 31.480 1.00 66.31 89 ALA A CA 1
ATOM 690 C C . ALA A 1 89 ? 14.093 18.618 31.998 1.00 66.31 89 ALA A C 1
ATOM 692 O O . ALA A 1 89 ? 13.639 17.586 32.491 1.00 66.31 89 ALA A O 1
ATOM 693 N N . TYR A 1 90 ? 13.351 19.719 31.848 1.00 68.88 90 TYR A N 1
ATOM 694 C CA . TYR A 1 90 ? 11.912 19.752 32.104 1.00 68.88 90 TYR A CA 1
ATOM 695 C C . TYR A 1 90 ? 11.163 20.618 31.086 1.00 68.88 90 TYR A C 1
ATOM 697 O O . TYR A 1 90 ? 11.723 21.571 30.545 1.00 68.88 90 TYR A O 1
ATOM 705 N N . ALA A 1 91 ? 9.890 20.300 30.852 1.00 55.72 91 ALA A N 1
ATOM 706 C CA . ALA A 1 91 ? 8.971 21.095 30.040 1.00 55.72 91 ALA A CA 1
ATOM 707 C C . ALA A 1 91 ? 7.620 21.243 30.764 1.00 55.72 91 ALA A C 1
ATOM 709 O O . ALA A 1 91 ? 7.116 20.243 31.282 1.00 55.72 91 ALA A O 1
ATOM 710 N N . PRO A 1 92 ? 7.027 22.450 30.832 1.00 58.69 92 PRO A N 1
ATOM 711 C CA . PRO A 1 92 ? 5.713 22.645 31.440 1.00 58.69 92 PRO A CA 1
ATOM 712 C C . PRO A 1 92 ? 4.612 21.986 30.594 1.00 58.69 92 PRO A C 1
ATOM 714 O O . PRO A 1 92 ? 4.681 21.982 29.367 1.00 58.69 92 PRO A O 1
ATOM 717 N N . LEU A 1 93 ? 3.571 21.467 31.247 1.00 58.78 93 LEU A N 1
ATOM 718 C CA . LEU A 1 93 ? 2.378 20.880 30.620 1.00 58.78 93 LEU A CA 1
ATOM 719 C C . LEU A 1 93 ? 1.383 21.946 30.117 1.00 58.78 93 LEU A C 1
ATOM 721 O O . LEU A 1 93 ? 0.284 21.608 29.691 1.00 58.78 93 LEU A O 1
ATOM 725 N N . THR A 1 94 ? 1.748 23.230 30.143 1.00 51.25 94 THR A N 1
ATOM 726 C CA . THR A 1 94 ? 0.822 24.363 29.980 1.00 51.25 94 THR A CA 1
ATOM 727 C C . THR A 1 94 ? 0.527 24.782 28.534 1.00 51.25 94 THR A C 1
ATOM 729 O O . THR A 1 94 ? -0.027 25.861 28.316 1.00 51.25 94 THR A O 1
ATOM 732 N N . ASP A 1 95 ? 0.818 23.953 27.527 1.00 45.75 95 ASP A N 1
ATOM 733 C CA . ASP A 1 95 ? 0.206 24.154 26.205 1.00 45.75 95 ASP A CA 1
ATOM 734 C C . ASP A 1 95 ? -1.250 23.661 26.278 1.00 45.75 95 ASP A C 1
ATOM 736 O O . ASP A 1 95 ? -1.548 22.503 25.991 1.00 45.75 95 ASP A O 1
ATOM 740 N N . ASN A 1 96 ? -2.151 24.537 26.743 1.00 47.22 96 ASN A N 1
ATOM 741 C CA . ASN A 1 96 ? -3.600 24.317 26.847 1.00 47.22 96 ASN A CA 1
ATOM 742 C C . ASN A 1 96 ? -4.250 24.158 25.456 1.00 47.22 96 ASN A C 1
ATOM 744 O O . ASN A 1 96 ? -5.050 24.984 25.019 1.00 47.22 96 ASN A O 1
ATOM 748 N N . LYS A 1 97 ? -3.916 23.074 24.756 1.00 43.62 97 LYS A N 1
ATOM 749 C CA . LYS A 1 97 ? -4.515 22.633 23.488 1.00 43.62 97 LYS A CA 1
ATOM 750 C C . LYS A 1 97 ? -5.405 21.403 23.671 1.00 43.62 97 LYS A C 1
ATOM 752 O O . LYS A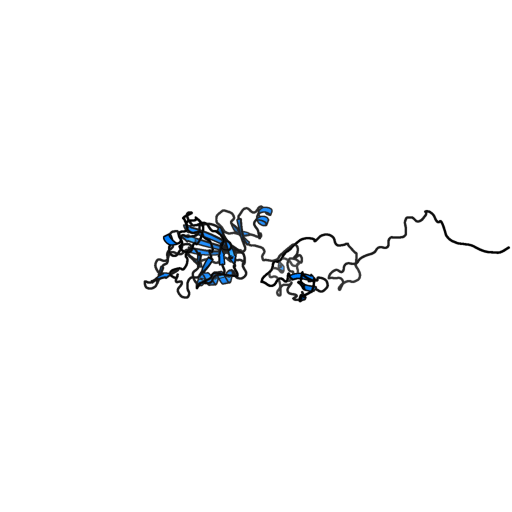 1 97 ? -5.531 20.589 22.765 1.00 43.62 97 LYS A O 1
ATOM 757 N N . SER A 1 98 ? -6.010 21.238 24.845 1.00 48.22 98 SER A N 1
ATOM 758 C CA . SER A 1 98 ? -6.922 20.120 25.115 1.00 48.22 98 SER A CA 1
ATOM 759 C C . SER A 1 98 ? -8.349 20.347 24.600 1.00 48.22 98 SER A C 1
ATOM 761 O O . SER A 1 98 ? -9.164 19.433 24.695 1.00 48.22 98 SER A O 1
ATOM 763 N N . HIS A 1 99 ? -8.670 21.532 24.064 1.00 51.41 99 HIS A N 1
ATOM 764 C CA . HIS A 1 99 ? -9.993 21.874 23.530 1.00 51.41 99 HIS A CA 1
ATOM 765 C C . HIS A 1 99 ? -9.927 22.258 22.047 1.00 51.41 99 HIS A C 1
ATOM 767 O O . HIS A 1 99 ? -8.926 22.798 21.568 1.00 51.41 99 HIS A O 1
ATOM 773 N N . TRP A 1 100 ? -11.035 22.040 21.338 1.00 46.94 100 TRP A N 1
ATOM 774 C CA . TRP A 1 100 ? -11.228 22.520 19.972 1.00 46.94 100 TRP A CA 1
ATOM 775 C C . TRP A 1 100 ? -11.284 24.057 19.931 1.00 46.94 100 TRP A C 1
ATOM 777 O O . TRP A 1 100 ? -11.852 24.696 20.813 1.00 46.94 100 TRP A O 1
ATOM 787 N N . LEU A 1 101 ? -10.694 24.668 18.899 1.00 50.81 101 LEU A N 1
ATOM 788 C CA . LEU A 1 101 ? -10.663 26.133 18.724 1.00 50.81 101 LEU A CA 1
ATOM 789 C C . LEU A 1 101 ? -11.947 26.693 18.085 1.00 50.81 101 LEU A C 1
ATOM 791 O O . LEU A 1 101 ? -12.106 27.908 17.965 1.00 50.81 101 LEU A O 1
ATOM 795 N N . SER A 1 102 ? -12.850 25.809 17.663 1.00 48.94 102 SER A N 1
ATOM 796 C CA . SER A 1 102 ? -14.125 26.111 17.013 1.00 48.94 102 SER A CA 1
ATOM 797 C C . SER A 1 102 ? -15.231 25.195 17.558 1.00 48.94 102 SER A C 1
ATOM 799 O O . SER A 1 102 ? -14.909 24.073 17.951 1.00 48.94 102 SER A O 1
ATOM 801 N N . PRO A 1 103 ? -16.505 25.638 17.573 1.00 56.09 103 PRO A N 1
ATOM 802 C CA . PRO A 1 103 ? -17.634 24.816 18.015 1.00 56.09 103 PRO A CA 1
ATOM 803 C C . PRO A 1 103 ? -17.803 23.539 17.180 1.00 56.09 103 PRO A C 1
ATOM 805 O O . PRO A 1 103 ? -17.622 23.574 15.961 1.00 56.09 103 PRO A O 1
ATOM 808 N N . ASP A 1 104 ? -18.212 22.446 17.824 1.00 60.12 104 ASP A N 1
ATOM 809 C CA . ASP A 1 104 ? -18.617 21.193 17.177 1.00 60.12 104 ASP A CA 1
ATOM 810 C C . ASP A 1 104 ? -19.802 21.422 16.201 1.00 60.12 104 ASP A C 1
ATOM 812 O O . ASP A 1 104 ? -20.857 21.915 16.621 1.00 60.12 104 ASP A O 1
ATOM 816 N N . PRO A 1 105 ? -19.682 21.049 14.907 1.00 56.12 105 PRO A N 1
ATOM 817 C CA . PRO A 1 105 ? -20.766 21.136 13.923 1.00 56.12 105 PRO A CA 1
ATOM 818 C C . PRO A 1 105 ? -22.055 20.382 14.296 1.00 56.12 105 PRO A C 1
ATOM 820 O O . PRO A 1 105 ? -23.108 20.662 13.724 1.00 56.12 105 PRO A O 1
ATOM 823 N N . LEU A 1 106 ? -21.990 19.423 15.224 1.00 61.81 106 LEU A N 1
ATOM 824 C CA . LEU A 1 106 ? -23.121 18.627 15.706 1.00 61.81 106 LEU A CA 1
ATOM 825 C C . LEU A 1 106 ? -23.679 19.101 17.056 1.00 61.81 106 LEU A C 1
ATOM 827 O O . LEU A 1 106 ? -24.528 18.412 17.626 1.00 61.81 106 LEU A O 1
ATOM 831 N N . GLN A 1 107 ? -23.269 20.276 17.550 1.00 68.44 107 GLN A N 1
ATOM 832 C CA . GLN A 1 107 ? -23.712 20.824 18.841 1.00 68.44 107 GLN A CA 1
ATOM 833 C C . GLN A 1 107 ? -25.242 20.833 19.023 1.00 68.44 107 GLN A C 1
ATOM 835 O O . GLN A 1 107 ? -25.742 20.535 20.104 1.00 68.44 107 GLN A O 1
ATOM 840 N N . ASP A 1 108 ? -26.005 21.091 17.954 1.00 60.00 108 ASP A N 1
ATOM 841 C CA . ASP A 1 108 ? -27.470 21.190 18.014 1.00 60.00 108 ASP A CA 1
ATOM 842 C C . ASP A 1 108 ? -28.146 19.837 18.289 1.00 60.00 108 ASP A C 1
ATOM 844 O O . ASP A 1 108 ? -29.295 19.782 18.730 1.00 60.00 108 ASP A O 1
ATOM 848 N N . LYS A 1 109 ? -27.440 18.730 18.035 1.00 57.00 109 LYS A N 1
ATOM 849 C CA . LYS A 1 109 ? -27.926 17.372 18.293 1.00 57.00 109 LYS A CA 1
ATOM 850 C C . LYS A 1 109 ? -27.729 16.952 19.753 1.00 57.00 109 LYS A C 1
ATOM 852 O O . LYS A 1 109 ? -28.429 16.048 20.206 1.00 57.00 109 LYS A O 1
ATOM 857 N N . TYR A 1 110 ? -26.807 17.603 20.461 1.00 67.44 110 TYR A N 1
ATOM 858 C CA . TYR A 1 110 ? -26.426 17.278 21.834 1.00 67.44 110 TYR A CA 1
ATOM 859 C C . TYR A 1 110 ? -26.279 18.550 22.688 1.00 67.44 110 TYR A C 1
ATOM 861 O O . TYR A 1 110 ? -25.176 18.869 23.139 1.00 67.44 110 TYR A O 1
ATOM 869 N N . PRO A 1 111 ? -27.373 19.300 22.921 1.00 71.62 111 PRO A N 1
ATOM 870 C CA . PRO A 1 111 ? -27.341 20.565 23.663 1.00 71.62 111 PRO A CA 1
ATOM 871 C C . PRO A 1 111 ? -26.855 20.414 25.113 1.00 71.62 111 PRO A C 1
ATOM 873 O O . PRO A 1 111 ? -26.460 21.392 25.746 1.00 71.62 111 PRO A O 1
ATOM 876 N N . GLU A 1 112 ? -26.900 19.199 25.656 1.00 67.75 112 GLU A N 1
ATOM 877 C CA . GLU A 1 112 ? -26.403 18.847 26.983 1.00 67.75 112 GLU A CA 1
ATOM 878 C C . GLU A 1 112 ? -24.870 18.739 27.069 1.00 67.75 112 GLU A C 1
ATOM 880 O O . GLU A 1 112 ? -24.324 18.658 28.171 1.00 67.75 112 GLU A O 1
ATOM 885 N N . ILE A 1 113 ? -24.167 18.754 25.933 1.00 68.06 113 ILE A N 1
ATOM 886 C CA . ILE A 1 113 ? -22.709 18.654 25.845 1.00 68.06 113 ILE A CA 1
ATOM 887 C C . ILE A 1 113 ? -22.149 20.005 25.398 1.00 68.06 113 ILE A C 1
ATOM 889 O O . ILE A 1 113 ? -22.655 20.634 24.473 1.00 68.06 113 ILE A O 1
ATOM 893 N N . SER A 1 114 ? -21.067 20.460 26.035 1.00 70.50 114 SER A N 1
ATOM 894 C CA . SER A 1 114 ? -20.366 21.660 25.564 1.00 70.50 114 SER A CA 1
ATOM 895 C C . SER A 1 114 ? -19.851 21.448 24.131 1.00 70.50 114 SER A C 1
ATOM 897 O O . SER A 1 114 ? -19.196 20.432 23.890 1.00 70.50 114 SER A O 1
ATOM 899 N N . PRO A 1 115 ? -20.023 22.419 23.213 1.00 64.38 115 PRO A N 1
ATOM 900 C CA . PRO A 1 115 ? -19.538 22.326 21.830 1.00 64.38 115 PRO A CA 1
ATOM 901 C C . PRO A 1 115 ? -18.005 22.314 21.708 1.00 64.38 115 PRO A C 1
ATOM 903 O O . PRO A 1 115 ? -17.473 22.278 20.605 1.00 64.38 115 PRO A O 1
ATOM 906 N N . TYR A 1 116 ? -17.291 22.365 22.834 1.00 59.62 116 TYR A N 1
ATOM 907 C CA . TYR A 1 116 ? -15.832 22.310 22.920 1.00 59.62 116 TYR A CA 1
ATOM 908 C C . TYR A 1 116 ? -15.330 21.104 23.735 1.00 59.62 116 TYR A C 1
ATOM 910 O O . TYR A 1 116 ? -14.138 21.018 24.034 1.00 59.62 116 TYR A O 1
ATOM 918 N N . ALA A 1 117 ? -16.221 20.194 24.149 1.00 60.44 117 ALA A N 1
ATOM 919 C CA . ALA A 1 117 ? -15.876 19.059 24.999 1.00 60.44 117 ALA A CA 1
ATOM 920 C C . ALA A 1 117 ? -15.114 17.975 24.223 1.00 60.44 117 ALA A C 1
ATOM 922 O O . ALA A 1 117 ? -15.690 17.268 23.401 1.00 60.44 117 ALA A O 1
ATOM 923 N N . TYR A 1 118 ? -13.839 17.770 24.551 1.00 54.72 118 TYR A N 1
ATOM 924 C CA . TYR A 1 118 ? -13.075 16.627 24.050 1.00 54.72 118 TYR A CA 1
ATOM 925 C C . TYR A 1 118 ? -13.528 15.329 24.747 1.00 54.72 118 TYR A C 1
ATOM 927 O O . TYR A 1 118 ? -13.626 15.279 25.979 1.00 54.72 118 TYR A O 1
ATOM 935 N N . CYS A 1 119 ? -13.820 14.275 23.975 1.00 55.72 119 CYS A N 1
ATOM 936 C CA . CYS A 1 119 ? -14.171 12.937 24.476 1.00 55.72 119 CYS A CA 1
ATOM 937 C C . CYS A 1 119 ? -15.321 12.892 25.503 1.00 55.72 119 CYS A C 1
ATOM 939 O O . CYS A 1 119 ? -15.280 12.082 26.434 1.00 55.72 119 CYS A O 1
ATOM 941 N N . HIS A 1 120 ? -16.323 13.776 25.402 1.00 62.25 120 HIS A N 1
ATOM 942 C CA . HIS A 1 120 ? -17.415 13.862 26.387 1.00 62.25 120 HIS A CA 1
ATOM 943 C C . HIS A 1 120 ? -16.897 14.009 27.837 1.00 62.25 120 HIS A C 1
ATOM 945 O O . HIS A 1 120 ? -17.433 13.416 28.774 1.00 62.25 120 HIS A O 1
ATOM 951 N N . TRP A 1 121 ? -15.793 14.748 28.008 1.00 53.16 121 TRP A N 1
ATOM 952 C CA . TRP A 1 121 ? -15.078 14.936 29.278 1.00 53.16 121 TRP A CA 1
ATOM 953 C C . TRP A 1 121 ? -14.503 13.662 29.913 1.00 53.16 121 TRP A C 1
ATOM 955 O O . TRP A 1 121 ? -14.131 13.670 31.085 1.00 53.16 121 TRP A O 1
ATOM 965 N N . ASN A 1 122 ? -14.388 12.564 29.163 1.00 57.50 122 ASN A N 1
ATOM 966 C CA . ASN A 1 122 ? -13.831 11.315 29.672 1.00 57.50 122 ASN A CA 1
ATOM 967 C C . ASN A 1 122 ? -12.785 10.715 28.713 1.00 57.50 122 ASN A C 1
ATOM 969 O O . ASN A 1 122 ? -13.029 9.665 28.119 1.00 57.50 122 ASN A O 1
ATOM 973 N N . PRO A 1 123 ? -11.595 11.339 28.599 1.00 45.47 123 PRO A N 1
ATOM 974 C CA . PRO A 1 123 ? -10.508 10.878 27.729 1.00 45.47 123 PRO A CA 1
ATOM 975 C C . PRO A 1 123 ? -9.882 9.537 28.164 1.00 45.47 123 PRO A C 1
ATOM 977 O O . PRO A 1 123 ? -9.129 8.925 27.414 1.00 45.47 123 PRO A O 1
ATOM 980 N N . MET A 1 124 ? -10.180 9.076 29.386 1.00 43.84 124 MET A N 1
ATOM 981 C CA . MET A 1 124 ? -9.746 7.775 29.913 1.00 43.84 124 MET A CA 1
ATOM 982 C C . MET A 1 124 ? -10.591 6.615 29.374 1.00 43.84 124 MET A C 1
ATOM 984 O O . MET A 1 124 ? -10.107 5.489 29.289 1.00 43.84 124 MET A O 1
ATOM 988 N N . LYS A 1 125 ? -11.863 6.881 29.048 1.00 38.72 125 LYS A N 1
ATOM 989 C CA . LYS A 1 125 ? -12.819 5.892 28.530 1.00 38.72 125 LYS A CA 1
ATOM 990 C C . LYS A 1 125 ? -13.102 6.077 27.039 1.00 38.72 125 LYS A C 1
ATOM 992 O O . LYS A 1 125 ? -13.392 5.099 26.357 1.00 38.72 125 LYS A O 1
ATOM 997 N N . TYR A 1 126 ? -13.038 7.311 26.552 1.00 42.00 126 TYR A N 1
ATOM 998 C CA . TYR A 1 126 ? -13.329 7.683 25.176 1.00 42.00 126 TYR A CA 1
ATOM 999 C C . TYR A 1 126 ? -12.120 8.396 24.580 1.00 42.00 126 TYR A C 1
ATOM 1001 O O . TYR A 1 126 ? -11.522 9.262 25.204 1.00 42.00 126 TYR A O 1
ATOM 1009 N N . VAL A 1 127 ? -11.770 8.042 23.357 1.00 49.88 127 VAL A N 1
ATOM 1010 C CA . VAL A 1 127 ? -10.902 8.842 22.493 1.00 49.88 127 VAL A CA 1
ATOM 1011 C C . VAL A 1 127 ? -11.831 9.394 21.412 1.00 49.88 127 VAL A C 1
ATOM 1013 O O . VAL A 1 127 ? -12.807 8.717 21.087 1.00 49.88 127 VAL A O 1
ATOM 1016 N N . ASP A 1 128 ? -11.578 10.597 20.902 1.00 49.53 128 ASP A N 1
ATOM 1017 C CA . ASP A 1 128 ? -12.288 11.198 19.767 1.00 49.53 128 ASP A CA 1
ATOM 1018 C C . ASP A 1 128 ? -11.333 11.205 18.559 1.00 49.53 128 ASP A C 1
ATOM 1020 O O . ASP A 1 128 ? -10.541 12.138 18.423 1.00 49.53 128 ASP A O 1
ATOM 1024 N N . PRO A 1 129 ? -11.285 10.124 17.747 1.00 51.00 129 PRO A N 1
ATOM 1025 C CA . PRO A 1 129 ? -10.364 10.017 16.620 1.00 51.00 129 PRO A CA 1
ATOM 1026 C C . PRO A 1 129 ? -11.022 10.321 15.268 1.00 51.00 129 PRO A C 1
ATOM 1028 O O . PRO A 1 129 ? -10.310 10.244 14.289 1.00 51.00 129 PRO A O 1
ATOM 1031 N N . ASP A 1 130 ? -12.346 10.523 15.229 1.00 46.97 130 ASP A N 1
ATOM 1032 C CA . ASP A 1 130 ? -13.311 9.964 14.253 1.00 46.97 130 ASP A CA 1
ATOM 1033 C C . ASP A 1 130 ? -13.332 8.419 14.112 1.00 46.97 130 ASP A C 1
ATOM 1035 O O . ASP A 1 130 ? -14.159 7.848 13.402 1.00 46.97 130 ASP A O 1
ATOM 1039 N N . GLY A 1 131 ? -12.574 7.720 14.968 1.00 53.09 131 GLY A N 1
ATOM 1040 C CA . GLY A 1 131 ? -13.015 6.500 15.669 1.00 53.09 131 GLY A CA 1
ATOM 1041 C C . GLY A 1 131 ? -13.032 5.212 14.869 1.00 53.09 131 GLY A C 1
ATOM 1042 O O . GLY A 1 131 ? -13.100 4.134 15.452 1.00 53.09 131 GLY A O 1
ATOM 1043 N N . ARG A 1 132 ? -12.916 5.322 13.555 1.00 70.19 132 ARG A N 1
ATOM 1044 C CA . ARG A 1 132 ? -13.306 4.277 12.623 1.00 70.19 132 ARG A CA 1
ATOM 1045 C C . ARG A 1 132 ? -12.178 3.928 11.670 1.00 70.19 132 ARG A C 1
ATOM 1047 O O . ARG A 1 132 ? -11.344 4.781 11.406 1.00 70.19 132 ARG A O 1
ATOM 1054 N N . ASP A 1 133 ? -12.141 2.689 11.211 1.00 88.69 133 ASP A N 1
ATOM 1055 C CA . ASP A 1 133 ? -11.124 2.153 10.304 1.00 88.69 133 ASP A CA 1
ATOM 1056 C C . ASP A 1 133 ? -11.771 1.258 9.246 1.00 88.69 133 ASP A C 1
ATOM 1058 O O . ASP A 1 133 ? -12.980 1.014 9.253 1.00 88.69 133 ASP A O 1
ATOM 1062 N N . TRP A 1 134 ? -10.960 0.738 8.331 1.00 93.25 134 TRP A N 1
ATOM 1063 C CA . TRP A 1 134 ? -11.404 -0.191 7.306 1.00 93.25 134 TRP A CA 1
ATOM 1064 C C . TRP A 1 134 ? -11.290 -1.649 7.760 1.00 93.25 134 TRP A C 1
ATOM 1066 O O . TRP A 1 134 ? -10.343 -2.054 8.445 1.00 93.25 134 TRP A O 1
ATOM 1076 N N . TYR A 1 135 ? -12.235 -2.468 7.306 1.00 94.31 135 TYR A N 1
ATOM 1077 C CA . TYR A 1 135 ? -12.206 -3.920 7.439 1.00 94.31 135 TYR A CA 1
ATOM 1078 C C . TYR A 1 135 ? -12.731 -4.608 6.168 1.00 94.31 135 TYR A C 1
ATOM 1080 O O . TYR A 1 135 ? -13.450 -4.012 5.366 1.00 94.31 135 TYR A O 1
ATOM 1088 N N . ASP A 1 136 ? -12.351 -5.869 5.984 1.00 94.19 136 ASP A N 1
ATOM 1089 C CA . ASP A 1 136 ? -12.872 -6.773 4.956 1.00 94.19 136 ASP A CA 1
ATOM 1090 C C . ASP A 1 136 ? -13.966 -7.656 5.587 1.00 94.19 136 ASP A C 1
ATOM 1092 O O . ASP A 1 136 ? -13.645 -8.462 6.470 1.00 94.19 136 ASP A O 1
ATOM 1096 N N . PRO A 1 137 ? -15.244 -7.535 5.185 1.00 92.06 137 PRO A N 1
ATOM 1097 C CA . PRO A 1 137 ? -16.329 -8.365 5.707 1.00 92.06 137 PRO A CA 1
ATOM 1098 C C . PRO A 1 137 ? -16.297 -9.813 5.180 1.00 92.06 137 PRO A C 1
ATOM 1100 O O . PRO A 1 137 ? -17.048 -10.656 5.670 1.00 92.06 137 PRO A O 1
ATOM 1103 N N . GLY A 1 138 ? -15.423 -10.134 4.220 1.00 88.31 138 GLY A N 1
ATOM 1104 C CA . GLY A 1 138 ? -15.215 -11.479 3.676 1.00 88.31 138 GLY A CA 1
ATOM 1105 C C . GLY A 1 138 ? -15.893 -11.745 2.330 1.00 88.31 138 GLY A C 1
ATOM 1106 O O . GLY A 1 138 ? -15.814 -12.864 1.824 1.00 88.31 138 GLY A O 1
ATOM 1107 N N . ASP A 1 139 ? -16.541 -10.744 1.732 1.00 86.38 139 ASP A N 1
ATOM 1108 C CA . ASP A 1 139 ? -17.155 -10.817 0.397 1.00 86.38 139 ASP A CA 1
ATOM 1109 C C . ASP A 1 139 ? -16.305 -10.148 -0.701 1.00 86.38 139 ASP A C 1
ATOM 1111 O O . ASP A 1 139 ? -16.708 -10.098 -1.864 1.00 86.38 139 ASP A O 1
ATOM 1115 N N . GLY A 1 140 ? -15.113 -9.661 -0.341 1.00 82.19 140 GLY A N 1
ATOM 1116 C CA . GLY A 1 140 ? -14.208 -8.936 -1.231 1.00 82.19 140 GLY A CA 1
ATOM 1117 C C . GLY A 1 140 ? -14.478 -7.432 -1.319 1.00 82.19 140 GLY A C 1
ATOM 1118 O O . GLY A 1 140 ? -13.768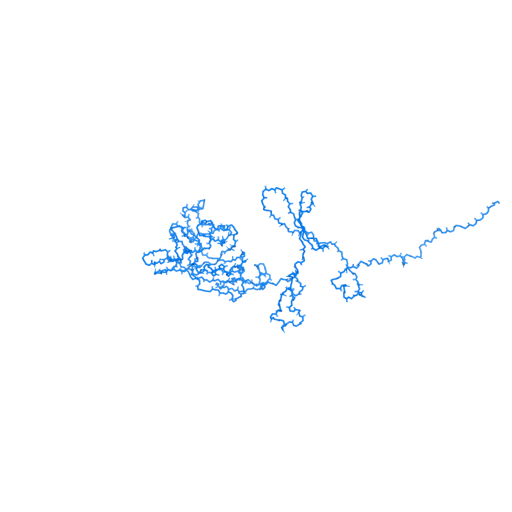 -6.746 -2.055 1.00 82.19 140 GLY A O 1
ATOM 1119 N N . SER A 1 141 ? -15.467 -6.908 -0.589 1.00 89.94 141 SER A N 1
ATOM 1120 C CA . SER A 1 141 ? -15.656 -5.470 -0.401 1.00 89.94 141 SER A CA 1
ATOM 1121 C C . SER A 1 141 ? -14.745 -4.914 0.699 1.00 89.94 141 SER A C 1
ATOM 1123 O O . SER A 1 141 ? -14.108 -5.647 1.452 1.00 89.94 141 SER A O 1
ATOM 1125 N N . ILE A 1 142 ? -14.662 -3.587 0.773 1.00 94.00 142 ILE A N 1
ATOM 1126 C CA . ILE A 1 142 ? -13.967 -2.868 1.839 1.00 94.00 142 ILE A CA 1
ATOM 1127 C C . ILE A 1 142 ? -15.009 -1.993 2.524 1.00 94.00 142 ILE A C 1
ATOM 1129 O O . ILE A 1 142 ? -15.672 -1.189 1.866 1.00 94.00 142 ILE A O 1
ATOM 1133 N N . ALA A 1 143 ? -15.178 -2.179 3.830 1.00 92.81 143 ALA A N 1
ATOM 1134 C CA . ALA A 1 143 ? -16.203 -1.513 4.618 1.00 92.81 143 ALA A CA 1
ATOM 1135 C C . ALA A 1 143 ? -15.581 -0.713 5.765 1.00 92.81 143 ALA A C 1
ATOM 1137 O O . ALA A 1 143 ? -14.511 -1.043 6.275 1.00 92.81 143 ALA A O 1
ATOM 1138 N N . TRP A 1 144 ? -16.267 0.353 6.164 1.00 90.75 144 TRP A N 1
ATOM 1139 C CA . TRP A 1 144 ? -15.875 1.211 7.279 1.00 90.75 144 TRP A CA 1
ATOM 1140 C C . TRP A 1 144 ? -16.490 0.686 8.578 1.00 90.75 144 TRP A C 1
ATOM 1142 O O . TRP A 1 144 ? -17.649 0.265 8.591 1.00 90.75 144 TRP A O 1
ATOM 1152 N N . THR A 1 145 ? -15.728 0.693 9.666 1.00 86.88 145 THR A N 1
ATOM 1153 C CA . THR A 1 145 ? -16.147 0.171 10.970 1.00 86.88 145 THR A CA 1
ATOM 1154 C C . THR A 1 145 ? -15.760 1.107 12.104 1.00 86.88 145 THR A C 1
ATOM 1156 O O . THR A 1 145 ? -14.707 1.721 12.053 1.00 86.88 145 THR A O 1
ATOM 1159 N N . ASP A 1 146 ? -16.557 1.148 13.173 1.00 83.06 146 ASP A N 1
ATOM 1160 C CA . ASP A 1 146 ? -16.276 1.866 14.431 1.00 83.06 146 ASP A CA 1
ATOM 1161 C C . ASP A 1 146 ? -15.180 1.211 15.304 1.00 83.06 146 ASP A C 1
ATOM 1163 O O . ASP A 1 146 ? -14.980 1.603 16.453 1.00 83.06 146 ASP A O 1
ATOM 1167 N N . TYR A 1 147 ? -14.475 0.195 14.794 1.00 85.56 147 TYR A N 1
ATOM 1168 C CA . TYR A 1 147 ? -13.504 -0.601 15.554 1.00 85.56 147 TYR A CA 1
ATOM 1169 C C . TYR A 1 147 ? -12.078 -0.416 15.028 1.00 85.56 147 TYR A C 1
ATOM 1171 O O . TYR A 1 147 ? -11.841 -0.485 13.828 1.00 85.56 147 TYR A O 1
ATOM 1179 N N . LYS A 1 148 ? -11.122 -0.264 15.953 1.00 84.69 148 LYS A N 1
ATOM 1180 C CA . LYS A 1 148 ? -9.699 0.037 15.688 1.00 84.69 148 LYS A CA 1
ATOM 1181 C C . LYS A 1 148 ? -8.759 -1.175 15.803 1.00 84.69 148 LYS A C 1
ATOM 1183 O O . LYS A 1 148 ? -7.539 -1.041 15.878 1.00 84.69 148 LYS A O 1
ATOM 1188 N N . SER A 1 149 ? -9.308 -2.379 15.943 1.00 87.06 149 SER A N 1
ATOM 1189 C CA . SER A 1 149 ? -8.515 -3.607 16.019 1.00 87.06 149 SER A CA 1
ATOM 1190 C C . SER A 1 149 ? -9.366 -4.837 15.742 1.00 87.06 149 SER A C 1
ATOM 1192 O O . SER A 1 149 ? -10.584 -4.821 15.934 1.00 87.06 149 SER A O 1
ATOM 1194 N N . GLN A 1 150 ? -8.702 -5.934 15.368 1.00 88.75 150 GLN A N 1
ATOM 1195 C CA . GLN A 1 150 ? -9.366 -7.231 15.237 1.00 88.75 150 GLN A CA 1
ATOM 1196 C C . GLN A 1 150 ? -10.042 -7.646 16.551 1.00 88.75 150 GLN A C 1
ATOM 1198 O O . GLN A 1 150 ? -11.188 -8.069 16.537 1.00 88.75 150 GLN A O 1
ATOM 1203 N N . GLN A 1 151 ? -9.374 -7.445 17.692 1.00 88.81 151 GLN A N 1
ATOM 1204 C CA . GLN A 1 151 ? -9.934 -7.780 19.002 1.00 88.81 151 GLN A CA 1
ATOM 1205 C C . GLN A 1 151 ? -11.243 -7.023 19.278 1.00 88.81 151 GLN A C 1
ATOM 1207 O O . GLN A 1 151 ? -12.209 -7.627 19.731 1.00 88.81 151 GLN A O 1
ATOM 1212 N N . ALA A 1 152 ? -11.297 -5.721 18.981 1.00 87.06 152 ALA A N 1
ATOM 1213 C CA . ALA A 1 152 ? -12.502 -4.921 19.191 1.00 87.06 152 ALA A CA 1
ATOM 1214 C C . ALA A 1 152 ? -13.659 -5.374 18.283 1.00 87.06 152 ALA A C 1
ATOM 1216 O O . ALA A 1 152 ? -14.806 -5.425 18.726 1.00 87.06 152 ALA A O 1
ATOM 1217 N N . MET A 1 153 ? -13.358 -5.755 17.035 1.00 87.88 153 MET A N 1
ATOM 1218 C CA . MET A 1 153 ? -14.347 -6.353 16.131 1.00 87.88 153 MET A CA 1
ATOM 1219 C C . MET A 1 153 ? -14.866 -7.689 16.671 1.00 87.88 153 MET A C 1
ATOM 1221 O O . MET A 1 153 ? -16.077 -7.907 16.708 1.00 87.88 153 MET A O 1
ATOM 1225 N N . ASP A 1 154 ? -13.968 -8.557 17.138 1.00 89.81 154 ASP A N 1
ATOM 1226 C CA . ASP A 1 154 ? -14.313 -9.877 17.666 1.00 89.81 154 ASP A CA 1
ATOM 1227 C C . ASP A 1 154 ? -15.179 -9.763 18.937 1.00 89.81 154 ASP A C 1
ATOM 1229 O O . ASP A 1 154 ? -16.189 -10.458 19.070 1.00 89.81 154 ASP A O 1
ATOM 1233 N N . GLU A 1 155 ? -14.841 -8.842 19.848 1.00 88.12 155 GLU A N 1
ATOM 1234 C CA . GLU A 1 155 ? -15.625 -8.528 21.054 1.00 88.12 155 GLU A CA 1
ATOM 1235 C C . GLU A 1 155 ? -17.027 -8.009 20.708 1.00 88.12 155 GLU A C 1
ATOM 1237 O O . GLU A 1 155 ? -18.018 -8.379 21.348 1.00 88.12 155 GLU A O 1
ATOM 1242 N N . ALA A 1 156 ? -17.124 -7.207 19.649 1.00 87.62 156 ALA A N 1
ATOM 1243 C CA . ALA A 1 156 ? -18.382 -6.734 19.089 1.00 87.62 156 ALA A CA 1
ATOM 1244 C C . ALA A 1 156 ? -19.127 -7.780 18.246 1.00 87.62 156 ALA A C 1
ATOM 1246 O O . ALA A 1 156 ? -20.251 -7.524 17.809 1.00 87.62 156 ALA A O 1
ATOM 1247 N N . LYS A 1 157 ? -18.536 -8.963 18.035 1.00 93.06 157 LYS A N 1
ATOM 1248 C CA . LYS A 1 157 ? -19.055 -10.035 17.173 1.00 93.06 157 LYS A CA 1
ATOM 1249 C C . LYS A 1 157 ? -19.238 -9.595 15.716 1.00 93.06 157 LYS A C 1
ATOM 1251 O O . LYS A 1 157 ? -20.089 -10.140 15.010 1.00 93.06 157 LYS A O 1
ATOM 1256 N N . LEU A 1 158 ? -18.444 -8.626 15.266 1.00 89.44 158 LEU A N 1
ATOM 1257 C CA . LEU A 1 158 ? -18.357 -8.246 13.865 1.00 89.44 158 LEU A CA 1
ATOM 1258 C C . LEU A 1 158 ? -17.433 -9.230 13.146 1.00 89.44 158 LEU A C 1
ATOM 1260 O O . LEU A 1 158 ? -16.243 -9.316 13.440 1.00 89.44 158 LEU A O 1
ATOM 1264 N N . THR A 1 159 ? -17.980 -9.979 12.194 1.00 93.19 159 THR A N 1
ATOM 1265 C CA . THR A 1 159 ? -17.202 -10.912 11.376 1.00 93.19 159 THR A CA 1
ATOM 1266 C C . THR A 1 159 ? -16.442 -10.170 10.287 1.00 93.19 159 THR A C 1
ATOM 1268 O O . THR A 1 159 ? -17.024 -9.356 9.574 1.00 93.19 159 THR A O 1
ATOM 1271 N N . GLY A 1 160 ? -15.165 -10.495 10.118 1.00 92.25 160 GLY A N 1
ATOM 1272 C CA . GLY A 1 160 ? -14.327 -9.928 9.070 1.00 92.25 160 GLY A CA 1
ATOM 1273 C C . GLY A 1 160 ? -12.881 -9.791 9.521 1.00 92.25 160 GLY A C 1
ATOM 1274 O O . GLY A 1 160 ? -12.515 -10.191 10.629 1.00 92.25 160 GLY A O 1
ATOM 1275 N N . LYS A 1 161 ? -12.057 -9.216 8.651 1.00 93.62 161 LYS A N 1
ATOM 1276 C CA . LYS A 1 161 ? -10.645 -8.953 8.909 1.00 93.62 161 LYS A CA 1
ATOM 1277 C C . LYS A 1 161 ? -10.404 -7.455 9.010 1.00 93.62 161 LYS A C 1
ATOM 1279 O O . LYS A 1 161 ? -10.641 -6.727 8.054 1.00 93.62 161 LYS A O 1
ATOM 1284 N N . TYR A 1 162 ? -9.864 -7.010 10.134 1.00 92.81 162 TYR A N 1
ATOM 1285 C CA . TYR A 1 162 ? -9.417 -5.634 10.315 1.00 92.81 162 TYR A CA 1
ATOM 1286 C C . TYR A 1 162 ? -8.269 -5.283 9.349 1.00 92.81 162 TYR A C 1
ATOM 1288 O O . TYR A 1 162 ? -7.307 -6.048 9.219 1.00 92.81 162 TYR A O 1
ATOM 1296 N N . LEU A 1 163 ? -8.360 -4.128 8.679 1.00 93.06 163 LEU A N 1
ATOM 1297 C CA . LEU A 1 163 ? -7.390 -3.676 7.672 1.00 93.06 163 LEU A CA 1
ATOM 1298 C C . LEU A 1 163 ? -6.612 -2.420 8.089 1.00 93.06 163 LEU A C 1
ATOM 1300 O O . LEU A 1 163 ? -5.494 -2.222 7.605 1.00 93.06 163 LEU A O 1
ATOM 1304 N N . GLY A 1 164 ? -7.152 -1.617 9.004 1.00 90.69 164 GLY A N 1
ATOM 1305 C CA . GLY A 1 164 ? -6.497 -0.422 9.534 1.00 90.69 164 GLY A CA 1
ATOM 1306 C C . GLY A 1 164 ? -7.049 0.890 8.993 1.00 90.69 164 GLY A C 1
ATOM 1307 O O . GLY A 1 164 ? -8.049 0.917 8.279 1.00 90.69 164 GLY A O 1
ATOM 1308 N N . GLU A 1 165 ? -6.357 1.975 9.334 1.00 89.50 165 GLU A N 1
ATOM 1309 C CA . GLU A 1 165 ? -6.750 3.360 9.029 1.00 89.50 165 GLU A CA 1
ATOM 1310 C C . GLU A 1 165 ? -6.898 3.627 7.530 1.00 89.50 165 GLU A C 1
ATOM 1312 O O . GLU A 1 165 ? -7.693 4.461 7.118 1.00 89.50 165 GLU A O 1
ATOM 1317 N N . ALA A 1 166 ? -6.161 2.903 6.687 1.00 95.06 166 ALA A N 1
ATOM 1318 C CA . ALA A 1 166 ? -6.252 3.038 5.241 1.00 95.06 166 ALA A CA 1
ATOM 1319 C C . ALA A 1 166 ? -6.064 1.692 4.531 1.00 95.06 166 ALA A C 1
ATOM 1321 O O . ALA A 1 166 ? -5.423 0.766 5.043 1.00 95.06 166 ALA A O 1
ATOM 1322 N N . VAL A 1 167 ? -6.586 1.599 3.308 1.00 97.69 167 VAL A N 1
ATOM 1323 C CA . VAL A 1 167 ? -6.418 0.436 2.430 1.00 97.69 167 VAL A CA 1
ATOM 1324 C C . VAL A 1 167 ? -6.106 0.891 1.013 1.00 97.69 167 VAL A C 1
ATOM 1326 O O . VAL A 1 167 ? -6.869 1.631 0.400 1.00 97.69 167 VAL A O 1
ATOM 1329 N N . LEU A 1 168 ? -4.993 0.419 0.456 1.00 98.25 168 LEU A N 1
ATOM 1330 C CA . LEU A 1 168 ? -4.641 0.640 -0.944 1.00 98.25 168 LEU A CA 1
ATOM 1331 C C . LEU A 1 168 ? -4.884 -0.642 -1.744 1.00 98.25 168 LEU A C 1
ATOM 1333 O O . LEU A 1 168 ? -4.175 -1.632 -1.565 1.00 98.25 168 LEU A O 1
ATOM 1337 N N . VAL A 1 169 ? -5.863 -0.624 -2.642 1.00 97.94 169 VAL A N 1
ATOM 1338 C CA . VAL A 1 169 ? -6.267 -1.789 -3.436 1.00 97.94 169 VAL A CA 1
ATOM 1339 C C . VAL A 1 169 ? -5.779 -1.643 -4.870 1.00 97.94 169 VAL A C 1
ATOM 1341 O O . VAL A 1 169 ? -6.135 -0.690 -5.561 1.00 97.94 169 VAL A O 1
ATOM 1344 N N . PHE A 1 170 ? -4.988 -2.607 -5.330 1.00 97.94 170 PHE A N 1
ATOM 1345 C CA . PHE A 1 170 ? -4.555 -2.739 -6.713 1.00 97.94 170 PHE A CA 1
ATOM 1346 C C . PHE A 1 170 ? -5.385 -3.805 -7.429 1.00 97.94 170 PHE A C 1
ATOM 1348 O O . PHE A 1 170 ? -5.227 -4.999 -7.172 1.00 97.94 170 PHE A O 1
ATOM 1355 N N . TYR A 1 171 ? -6.196 -3.366 -8.385 1.00 96.94 171 TYR A N 1
ATOM 1356 C CA . TYR A 1 171 ? -6.855 -4.214 -9.373 1.00 96.94 171 TYR A CA 1
ATOM 1357 C C . TYR A 1 171 ? -5.957 -4.320 -10.606 1.00 96.94 171 TYR A C 1
ATOM 1359 O O . TYR A 1 171 ? -6.019 -3.505 -11.531 1.00 96.94 171 TYR A O 1
ATOM 1367 N N . GLY A 1 172 ? -5.049 -5.288 -10.555 1.00 96.00 172 GLY A N 1
ATOM 1368 C CA . GLY A 1 172 ? -4.043 -5.556 -11.569 1.00 96.00 172 GLY A CA 1
ATOM 1369 C C . GLY A 1 172 ? -4.426 -6.644 -12.567 1.00 96.00 172 GLY A C 1
ATOM 1370 O O . GLY A 1 172 ? -5.505 -7.238 -12.523 1.00 96.00 172 GLY A O 1
ATOM 1371 N N . TYR A 1 173 ? -3.485 -6.931 -13.462 1.00 95.25 173 TYR A N 1
ATOM 1372 C CA . TYR A 1 173 ? -3.609 -7.974 -14.482 1.00 95.25 173 TYR A CA 1
ATOM 1373 C C . TYR A 1 173 ? -2.330 -8.802 -14.591 1.00 95.25 173 TYR A C 1
ATOM 1375 O O . TYR A 1 173 ? -1.217 -8.286 -14.452 1.00 95.25 173 TYR A O 1
ATOM 1383 N N . ARG A 1 174 ? -2.466 -10.087 -14.930 1.00 91.56 174 ARG A N 1
ATOM 1384 C CA . ARG A 1 174 ? -1.311 -10.982 -15.141 1.00 91.56 174 ARG A CA 1
ATOM 1385 C C . ARG A 1 174 ? -0.423 -10.575 -16.327 1.00 91.56 174 ARG A C 1
ATOM 1387 O O . ARG A 1 174 ? 0.773 -10.857 -16.329 1.00 91.56 174 ARG A O 1
ATOM 1394 N N . ASP A 1 175 ? -0.999 -9.925 -17.335 1.00 92.81 175 ASP A N 1
ATOM 1395 C CA . ASP A 1 175 ? -0.347 -9.434 -18.558 1.00 92.81 175 ASP A CA 1
ATOM 1396 C C . ASP A 1 175 ? -0.150 -7.903 -18.561 1.00 92.81 175 ASP A C 1
ATOM 1398 O O . ASP A 1 175 ? -0.073 -7.278 -19.629 1.00 92.81 175 ASP A O 1
ATOM 1402 N N . GLU A 1 176 ? -0.086 -7.288 -17.374 1.00 93.75 176 GLU A N 1
ATOM 1403 C CA . GLU A 1 176 ? 0.327 -5.892 -17.216 1.00 93.75 176 GLU A CA 1
ATOM 1404 C C . GLU A 1 176 ? 1.629 -5.613 -17.977 1.00 93.75 176 GLU A C 1
ATOM 1406 O O . GLU A 1 176 ? 2.592 -6.387 -17.953 1.00 93.75 176 GLU A O 1
ATOM 1411 N N . ARG A 1 177 ? 1.666 -4.472 -18.662 1.00 91.62 177 ARG A N 1
ATOM 1412 C CA . ARG A 1 177 ? 2.812 -4.068 -19.476 1.00 91.62 177 ARG A CA 1
ATOM 1413 C C . ARG A 1 177 ? 2.913 -2.560 -19.568 1.00 91.62 177 ARG A C 1
ATOM 1415 O O . ARG A 1 177 ? 1.913 -1.842 -19.565 1.00 91.62 177 ARG A O 1
ATOM 1422 N N . PHE A 1 178 ? 4.140 -2.093 -19.713 1.00 91.12 178 PHE A N 1
ATOM 1423 C CA . PHE A 1 178 ? 4.405 -0.688 -19.964 1.00 91.12 178 PHE A CA 1
ATOM 1424 C C . PHE A 1 178 ? 4.048 -0.301 -21.393 1.00 91.12 178 PHE A C 1
ATOM 1426 O O . PHE A 1 178 ? 4.195 -1.108 -22.313 1.00 91.12 178 PHE A O 1
ATOM 1433 N N . GLY A 1 179 ? 3.633 0.949 -21.565 1.00 89.75 179 GLY A N 1
ATOM 1434 C CA . GLY A 1 179 ? 3.384 1.514 -22.879 1.00 89.75 179 GLY A CA 1
ATOM 1435 C C . GLY A 1 179 ? 4.627 2.125 -23.503 1.00 89.75 179 GLY A C 1
ATOM 1436 O O . GLY A 1 179 ? 5.728 2.136 -22.924 1.00 89.75 179 GLY A O 1
ATOM 1437 N N . THR A 1 180 ? 4.411 2.644 -24.707 1.00 89.19 180 THR A N 1
ATOM 1438 C CA . THR A 1 180 ? 5.396 3.402 -25.472 1.00 89.19 180 THR A CA 1
ATOM 1439 C C . THR A 1 180 ? 4.965 4.850 -25.664 1.00 89.19 180 THR A C 1
ATOM 1441 O O . THR A 1 180 ? 3.800 5.121 -25.933 1.00 89.19 180 THR A O 1
ATOM 1444 N N . ILE A 1 181 ? 5.910 5.782 -25.581 1.00 87.06 181 ILE A N 1
ATOM 1445 C CA . ILE A 1 181 ? 5.721 7.193 -25.923 1.00 87.06 181 ILE A CA 1
ATOM 1446 C C . ILE A 1 181 ? 6.780 7.543 -26.966 1.00 87.06 181 ILE A C 1
ATOM 1448 O O . ILE A 1 181 ? 7.968 7.354 -26.721 1.00 87.06 181 ILE A O 1
ATOM 1452 N N . GLN A 1 182 ? 6.356 8.024 -28.140 1.00 86.31 182 GLN A N 1
ATOM 1453 C CA . GLN A 1 182 ? 7.256 8.383 -29.253 1.00 86.31 182 GLN A CA 1
ATOM 1454 C C . GLN A 1 182 ? 8.222 7.247 -29.661 1.00 86.31 182 GLN A C 1
ATOM 1456 O O . GLN A 1 182 ? 9.369 7.485 -30.024 1.00 86.31 182 GLN A O 1
ATOM 1461 N N . GLY A 1 183 ? 7.770 5.990 -29.580 1.00 81.25 183 GLY A N 1
ATOM 1462 C CA . GLY A 1 183 ? 8.585 4.812 -29.900 1.00 81.25 183 GLY A CA 1
ATOM 1463 C C . GLY A 1 183 ? 9.536 4.352 -28.787 1.00 81.25 183 GLY A C 1
ATOM 1464 O O . GLY A 1 183 ? 10.105 3.267 -28.893 1.00 81.25 183 GLY A O 1
ATOM 1465 N N . GLU A 1 184 ? 9.670 5.101 -27.688 1.00 81.50 184 GLU A N 1
ATOM 1466 C CA . GLU A 1 184 ? 10.370 4.634 -26.490 1.00 81.50 184 GLU A CA 1
ATOM 1467 C C . GLU A 1 184 ? 9.416 3.875 -25.563 1.00 81.50 184 GLU A C 1
ATOM 1469 O O . GLU A 1 184 ? 8.317 4.343 -25.292 1.00 81.50 184 GLU A O 1
ATOM 1474 N N . GLY A 1 185 ? 9.827 2.718 -25.038 1.00 83.44 185 GLY A N 1
ATOM 1475 C CA . GLY A 1 185 ? 9.035 1.930 -24.082 1.00 83.44 185 GLY A CA 1
ATOM 1476 C C . GLY A 1 185 ? 9.324 2.230 -22.607 1.00 83.44 185 GLY A C 1
ATOM 1477 O O . GLY A 1 185 ? 10.193 3.036 -22.275 1.00 83.44 185 GLY A O 1
ATOM 1478 N N . LYS A 1 186 ? 8.657 1.473 -21.721 1.00 84.56 186 LYS A N 1
ATOM 1479 C CA . LYS A 1 186 ? 8.801 1.509 -20.245 1.00 84.56 186 LYS A CA 1
ATOM 1480 C C . LYS A 1 186 ? 8.137 2.705 -19.568 1.00 84.56 186 LYS A C 1
ATOM 1482 O O . LYS A 1 186 ? 8.679 3.269 -18.618 1.00 84.56 186 LYS A O 1
ATOM 1487 N N . TYR A 1 187 ? 6.950 3.057 -20.030 1.00 87.69 187 TYR A N 1
ATOM 1488 C CA . TYR A 1 187 ? 6.123 4.088 -19.425 1.00 87.69 187 TYR A CA 1
ATOM 1489 C C . TYR A 1 187 ? 4.939 3.466 -18.677 1.00 87.69 187 TYR A C 1
ATOM 1491 O O . TYR A 1 187 ? 4.279 2.558 -19.191 1.00 87.69 187 TYR A O 1
ATOM 1499 N N . LEU A 1 188 ? 4.664 3.942 -17.455 1.00 86.94 188 LEU A N 1
ATOM 1500 C CA . LEU A 1 188 ? 3.330 3.784 -16.868 1.00 86.94 188 LEU A CA 1
ATOM 1501 C C . LEU A 1 188 ? 2.417 4.760 -17.612 1.00 86.94 188 LEU A C 1
ATOM 1503 O O . LEU A 1 188 ? 2.319 5.935 -17.263 1.00 86.94 188 LEU A O 1
ATOM 1507 N N . GLY A 1 189 ? 1.852 4.269 -18.712 1.00 83.00 189 GLY A N 1
ATOM 1508 C CA . GLY A 1 189 ? 1.075 5.040 -19.676 1.00 83.00 189 GLY A CA 1
ATOM 1509 C C . GLY A 1 189 ? 1.683 4.977 -21.077 1.00 83.00 189 GLY A C 1
ATOM 1510 O O . GLY A 1 189 ? 2.690 4.306 -21.305 1.00 83.00 189 GLY A O 1
ATOM 1511 N N . GLY A 1 190 ? 1.054 5.673 -22.020 1.00 85.44 190 GLY A N 1
ATOM 1512 C CA . GLY A 1 190 ? 1.411 5.609 -23.437 1.00 85.44 190 GLY A CA 1
ATOM 1513 C C . GLY A 1 190 ? 0.749 4.443 -24.170 1.00 85.44 190 GLY A C 1
ATOM 1514 O O . GLY A 1 190 ? -0.054 3.693 -23.608 1.00 85.44 190 GLY A O 1
ATOM 1515 N N . ASP A 1 191 ? 1.089 4.302 -25.444 1.00 87.50 191 ASP A N 1
ATOM 1516 C CA . ASP A 1 191 ? 0.414 3.374 -26.344 1.00 87.50 191 ASP A CA 1
ATOM 1517 C C . ASP A 1 191 ? 0.596 1.929 -25.872 1.00 87.50 191 ASP A C 1
ATOM 1519 O O . ASP A 1 191 ? 1.700 1.504 -25.525 1.00 87.50 191 ASP A O 1
ATOM 1523 N N . ASN A 1 192 ? -0.499 1.164 -25.876 1.00 89.56 192 ASN A N 1
ATOM 1524 C CA . ASN A 1 192 ? -0.565 -0.245 -25.472 1.00 89.56 192 ASN A CA 1
ATOM 1525 C C . ASN A 1 192 ? -0.217 -0.552 -24.004 1.00 89.56 192 ASN A C 1
ATOM 1527 O O . ASN A 1 192 ? -0.088 -1.737 -23.667 1.00 89.56 192 ASN A O 1
ATOM 1531 N N . ALA A 1 193 ? -0.091 0.456 -23.131 1.00 92.12 193 ALA A N 1
ATOM 1532 C CA . ALA A 1 193 ? 0.068 0.229 -21.697 1.00 92.12 193 ALA A CA 1
ATOM 1533 C C . ALA A 1 193 ? -1.137 -0.538 -21.132 1.00 92.12 193 ALA A C 1
ATOM 1535 O O . ALA A 1 193 ? -2.287 -0.223 -21.435 1.00 92.12 193 ALA A O 1
ATOM 1536 N N . LYS A 1 194 ? -0.869 -1.524 -20.275 1.00 94.06 194 LYS A N 1
ATOM 1537 C CA . LYS A 1 194 ? -1.885 -2.198 -19.463 1.00 94.06 194 LYS A CA 1
ATOM 1538 C C . LYS A 1 194 ? -1.465 -2.078 -18.008 1.00 94.06 194 LYS A C 1
ATOM 1540 O O . LYS A 1 194 ? -0.469 -2.682 -17.614 1.00 94.06 194 LYS A O 1
ATOM 1545 N N . LEU A 1 195 ? -2.188 -1.249 -17.265 1.00 94.56 195 LEU A N 1
ATOM 1546 C CA . LEU A 1 195 ? -1.870 -0.852 -15.896 1.00 94.56 195 LEU A CA 1
ATOM 1547 C C . LEU A 1 195 ? -2.937 -1.357 -14.928 1.00 94.56 195 LEU A C 1
ATOM 1549 O O . LEU A 1 195 ? -4.067 -1.627 -15.335 1.00 94.56 195 LEU A O 1
ATOM 1553 N N . ALA A 1 196 ? -2.572 -1.443 -13.653 1.00 96.19 196 ALA A N 1
ATOM 1554 C CA . ALA A 1 196 ? -3.518 -1.706 -12.583 1.00 96.19 196 ALA A CA 1
ATOM 1555 C C . ALA A 1 196 ? -4.370 -0.462 -12.313 1.00 96.19 196 ALA A C 1
ATOM 1557 O O . ALA A 1 196 ? -3.840 0.654 -12.252 1.00 96.19 196 ALA A O 1
ATOM 1558 N N . ASN A 1 197 ? -5.669 -0.665 -12.100 1.00 96.88 197 ASN A N 1
ATOM 1559 C CA . ASN A 1 197 ? -6.528 0.360 -11.519 1.00 96.88 197 ASN A CA 1
ATOM 1560 C C . ASN A 1 197 ? -6.371 0.315 -9.999 1.00 96.88 197 ASN A C 1
ATOM 1562 O O . ASN A 1 197 ? -6.409 -0.759 -9.401 1.00 96.88 197 ASN A O 1
ATOM 1566 N N . VAL A 1 198 ? -6.178 1.467 -9.373 1.00 98.06 198 VAL A N 1
ATOM 1567 C CA . VAL A 1 198 ? -5.882 1.555 -7.948 1.00 98.06 198 VAL A CA 1
ATOM 1568 C C . VAL A 1 198 ? -6.948 2.391 -7.254 1.00 98.06 198 VAL A C 1
ATOM 1570 O O . VAL A 1 198 ? -7.339 3.461 -7.724 1.00 98.06 198 VAL A O 1
ATOM 1573 N N . THR A 1 199 ? -7.431 1.877 -6.127 1.00 98.31 199 THR A N 1
ATOM 1574 C CA . THR A 1 199 ? -8.357 2.576 -5.231 1.00 98.31 199 THR A CA 1
ATOM 1575 C C . THR A 1 199 ? -7.701 2.736 -3.871 1.00 98.31 199 THR A C 1
ATOM 1577 O O . THR A 1 199 ? -7.185 1.769 -3.314 1.00 98.31 199 THR A O 1
ATOM 1580 N N . LEU A 1 200 ? -7.700 3.957 -3.349 1.00 98.25 200 LEU A N 1
ATOM 1581 C CA . LEU A 1 200 ? -7.272 4.264 -1.993 1.00 98.25 200 LEU A CA 1
ATOM 1582 C C . LEU A 1 200 ? -8.507 4.534 -1.139 1.00 98.25 200 LEU A C 1
ATOM 1584 O O . LEU A 1 200 ? -9.249 5.474 -1.407 1.00 98.25 200 LEU A O 1
ATOM 1588 N N . PHE A 1 201 ? -8.672 3.733 -0.102 1.00 97.19 201 PHE A N 1
ATOM 1589 C CA . PHE A 1 201 ? -9.549 3.985 1.027 1.00 97.19 201 PHE A CA 1
ATOM 1590 C C . PHE A 1 201 ? -8.705 4.696 2.088 1.00 97.19 201 PHE A C 1
ATOM 1592 O O . PHE A 1 201 ? -7.780 4.101 2.642 1.00 97.19 201 PHE A O 1
ATOM 1599 N N . GLY A 1 202 ? -8.916 5.996 2.251 1.00 93.88 202 GLY A N 1
ATOM 1600 C CA . GLY A 1 202 ? -8.086 6.871 3.069 1.00 93.88 202 GLY A CA 1
ATOM 1601 C C . GLY A 1 202 ? -8.526 6.940 4.535 1.00 93.88 202 GLY A C 1
ATOM 1602 O O . GLY A 1 202 ? -9.532 6.335 4.910 1.00 93.88 202 GLY A O 1
ATOM 1603 N N . PRO A 1 203 ? -7.757 7.653 5.373 1.00 87.94 203 PRO A N 1
ATOM 1604 C CA . PRO A 1 203 ? -7.972 7.697 6.816 1.00 87.94 203 PRO A CA 1
ATOM 1605 C C . PRO A 1 203 ? -9.104 8.628 7.268 1.00 87.94 203 PRO A C 1
ATOM 1607 O O . PRO A 1 203 ? -9.439 8.610 8.443 1.00 87.94 203 PRO A O 1
ATOM 1610 N N . GLN A 1 204 ? -9.688 9.448 6.384 1.00 85.44 204 GLN A N 1
ATOM 1611 C CA . GLN A 1 204 ? -10.634 10.512 6.769 1.00 85.44 204 GLN A CA 1
ATOM 1612 C C . GLN A 1 204 ? -12.114 10.103 6.674 1.00 85.44 204 GLN A C 1
ATOM 1614 O O . GLN A 1 204 ? -12.969 10.937 6.370 1.00 85.44 204 GLN A O 1
ATOM 1619 N N . GLY A 1 205 ? -12.442 8.826 6.877 1.00 82.75 205 GLY A N 1
ATOM 1620 C CA . GLY A 1 205 ? -13.834 8.371 6.878 1.00 82.75 205 GLY A CA 1
ATOM 1621 C C . GLY A 1 205 ? -14.244 7.496 5.696 1.00 82.75 205 GLY A C 1
ATOM 1622 O O . GLY A 1 205 ? -13.527 7.341 4.710 1.00 82.75 205 GLY A O 1
ATOM 1623 N N . ALA A 1 206 ? -15.479 6.987 5.776 1.00 88.31 206 ALA A N 1
ATOM 1624 C CA . ALA A 1 206 ? -16.100 6.140 4.754 1.00 88.31 206 ALA A CA 1
ATOM 1625 C C . ALA A 1 206 ? -16.168 6.789 3.357 1.00 88.31 206 ALA A C 1
ATOM 1627 O O . ALA A 1 206 ? -16.202 6.080 2.353 1.00 88.31 206 ALA A O 1
ATOM 1628 N N . ASP A 1 207 ? -16.180 8.123 3.298 1.00 88.81 207 ASP A N 1
ATOM 1629 C CA . ASP A 1 207 ? -16.243 8.894 2.054 1.00 88.81 207 ASP A CA 1
ATOM 1630 C C . ASP A 1 207 ? -14.851 9.273 1.511 1.00 88.81 207 ASP A C 1
ATOM 1632 O O . ASP A 1 207 ? -14.745 9.808 0.404 1.00 88.81 207 ASP A O 1
ATOM 1636 N N . ASP A 1 208 ? -13.762 8.981 2.239 1.00 91.19 208 ASP A N 1
ATOM 1637 C CA . ASP A 1 208 ? -12.385 9.247 1.803 1.00 91.19 208 ASP A CA 1
ATOM 1638 C C . ASP A 1 208 ? -11.890 8.177 0.819 1.00 91.19 208 ASP A C 1
ATOM 1640 O O . ASP A 1 208 ? -10.877 7.510 1.018 1.00 91.19 208 ASP A O 1
ATOM 1644 N N . VAL A 1 209 ? -12.632 7.989 -0.270 1.00 95.69 209 VAL A N 1
ATOM 1645 C CA . VAL A 1 209 ? -12.332 6.988 -1.295 1.00 95.69 209 VAL A CA 1
ATOM 1646 C C . VAL A 1 209 ? -11.825 7.680 -2.554 1.00 95.69 209 VAL A C 1
ATOM 1648 O O . VAL A 1 209 ? -12.547 8.395 -3.246 1.00 95.69 209 VAL A O 1
ATOM 1651 N N . THR A 1 210 ? -10.556 7.446 -2.882 1.00 97.44 210 THR A N 1
ATOM 1652 C CA . THR A 1 210 ? -9.913 7.959 -4.095 1.00 97.44 210 THR A CA 1
ATOM 1653 C C . THR A 1 210 ? -9.793 6.845 -5.129 1.00 97.44 210 THR A C 1
ATOM 1655 O O . THR A 1 210 ? -9.045 5.887 -4.945 1.00 97.44 210 THR A O 1
ATOM 1658 N N . THR A 1 211 ? -10.510 6.985 -6.241 1.00 96.69 211 THR A N 1
ATOM 1659 C CA . THR A 1 211 ? -10.475 6.053 -7.380 1.00 96.69 211 THR A CA 1
ATOM 1660 C C . THR A 1 211 ? -9.714 6.654 -8.565 1.00 96.69 211 THR A C 1
ATOM 1662 O O . THR A 1 211 ? -9.382 7.840 -8.569 1.00 96.69 211 THR A O 1
ATOM 1665 N N . GLY A 1 212 ? -9.420 5.836 -9.581 1.00 94.06 212 GLY A N 1
ATOM 1666 C CA . GLY A 1 212 ? -8.776 6.298 -10.816 1.00 94.06 212 GLY A CA 1
ATOM 1667 C C . GLY A 1 212 ? -7.276 6.563 -10.679 1.00 94.06 212 GLY A C 1
ATOM 1668 O O . GLY A 1 212 ? -6.695 7.258 -11.509 1.00 94.06 212 GLY A O 1
ATOM 1669 N N . LEU A 1 213 ? -6.642 6.018 -9.638 1.00 96.31 213 LEU A N 1
ATOM 1670 C CA . LEU A 1 213 ? -5.190 5.994 -9.523 1.00 96.31 213 LEU A CA 1
ATOM 1671 C C . LEU A 1 213 ? -4.643 4.897 -10.446 1.00 96.31 213 LEU A C 1
ATOM 1673 O O . LEU A 1 213 ? -5.248 3.834 -10.589 1.00 96.31 213 LEU A O 1
ATOM 1677 N N . HIS A 1 214 ? -3.481 5.124 -11.052 1.00 94.25 214 HIS A N 1
ATOM 1678 C CA . HIS A 1 214 ? -2.846 4.124 -11.907 1.00 94.25 214 HIS A CA 1
ATOM 1679 C C . HIS A 1 214 ? -1.601 3.548 -11.251 1.00 94.25 214 HIS A C 1
ATOM 1681 O O . HIS A 1 214 ? -0.717 4.272 -10.778 1.00 94.25 214 HIS A O 1
ATOM 1687 N N . GLY A 1 215 ? -1.514 2.222 -11.284 1.00 94.69 215 GLY A N 1
ATOM 1688 C CA . GLY A 1 215 ? -0.399 1.490 -10.717 1.00 94.69 215 GLY A CA 1
ATOM 1689 C C . GLY A 1 215 ? 0.126 0.375 -11.603 1.00 94.69 215 GLY A C 1
ATOM 1690 O O . GLY A 1 215 ? -0.332 0.135 -12.719 1.00 94.69 215 GLY A O 1
ATOM 1691 N N . PHE A 1 216 ? 1.128 -0.314 -11.082 1.00 94.88 216 PHE A N 1
ATOM 1692 C CA . PHE A 1 216 ? 1.698 -1.505 -11.692 1.00 94.88 216 PHE A CA 1
ATOM 1693 C C . PHE A 1 216 ? 2.060 -2.482 -10.579 1.00 94.88 216 PHE A C 1
ATOM 1695 O O . PHE A 1 216 ? 2.778 -2.130 -9.638 1.00 94.88 216 PHE A O 1
ATOM 1702 N N . THR A 1 217 ? 1.531 -3.692 -10.673 1.00 95.19 217 THR A N 1
ATOM 1703 C CA . THR A 1 217 ? 1.676 -4.748 -9.672 1.00 95.19 217 THR A CA 1
ATOM 1704 C C . THR A 1 217 ? 2.677 -5.809 -10.099 1.00 95.19 217 THR A C 1
ATOM 1706 O O . THR A 1 217 ? 3.184 -6.555 -9.258 1.00 95.19 217 THR A O 1
ATOM 1709 N N . MET A 1 218 ? 2.970 -5.891 -11.394 1.00 92.56 218 MET A N 1
ATOM 1710 C CA . MET A 1 218 ? 3.982 -6.789 -11.932 1.00 92.56 218 MET A CA 1
ATOM 1711 C C . MET A 1 218 ? 5.381 -6.175 -11.807 1.00 92.56 218 MET A C 1
ATOM 1713 O O . MET A 1 218 ? 5.586 -5.123 -11.203 1.00 92.56 218 MET A O 1
ATOM 1717 N N . THR A 1 219 ? 6.389 -6.845 -12.360 1.00 88.81 219 THR A N 1
ATOM 1718 C CA . THR A 1 219 ? 7.762 -6.326 -12.390 1.00 88.81 219 THR A CA 1
ATOM 1719 C C . THR A 1 219 ? 8.190 -5.963 -13.792 1.00 88.81 219 THR A C 1
ATOM 1721 O O . THR A 1 219 ? 7.643 -6.459 -14.774 1.00 88.81 219 THR A O 1
ATOM 1724 N N . SER A 1 220 ? 9.224 -5.130 -13.892 1.00 83.69 220 SER A N 1
ATOM 1725 C CA . SER A 1 220 ? 9.729 -4.665 -15.187 1.00 83.69 220 SER A CA 1
ATOM 1726 C C . SER A 1 220 ? 10.206 -5.777 -16.122 1.00 83.69 220 SER A C 1
ATOM 1728 O O . SER A 1 220 ? 10.207 -5.609 -17.338 1.00 83.69 220 SER A O 1
ATOM 1730 N N . ASP A 1 221 ? 10.579 -6.915 -15.547 1.00 86.19 221 ASP A N 1
ATOM 1731 C CA . ASP A 1 221 ? 10.738 -8.193 -16.226 1.00 86.19 221 ASP A CA 1
ATOM 1732 C C . ASP A 1 221 ? 10.237 -9.282 -15.272 1.00 86.19 221 ASP A C 1
ATOM 1734 O O . ASP A 1 221 ? 10.880 -9.591 -14.264 1.00 86.19 221 ASP A O 1
ATOM 1738 N N . TYR A 1 222 ? 9.047 -9.818 -15.541 1.00 87.12 222 TYR A N 1
ATOM 1739 C CA . TYR A 1 222 ? 8.440 -10.841 -14.690 1.00 87.12 222 TYR A CA 1
ATOM 1740 C C . TYR A 1 222 ? 9.241 -12.144 -14.673 1.00 87.12 222 TYR A C 1
ATOM 1742 O O . TYR A 1 222 ? 9.395 -12.748 -13.615 1.00 87.12 222 TYR A O 1
ATOM 1750 N N . LYS A 1 223 ? 9.826 -12.553 -15.805 1.00 86.31 223 LYS A N 1
ATOM 1751 C CA . LYS A 1 223 ? 10.612 -13.795 -15.875 1.00 86.31 223 LYS A CA 1
ATOM 1752 C C . LYS A 1 223 ? 11.884 -13.697 -15.041 1.00 86.31 223 LYS A C 1
ATOM 1754 O O . LYS A 1 223 ? 12.292 -14.676 -14.425 1.00 86.31 223 LYS A O 1
ATOM 1759 N N . LYS A 1 224 ? 12.511 -12.521 -15.022 1.00 87.94 224 LYS A N 1
ATOM 1760 C CA . LYS A 1 224 ? 13.759 -12.291 -14.290 1.00 87.94 224 LYS A CA 1
ATOM 1761 C C . LYS A 1 224 ? 13.543 -12.012 -12.810 1.00 87.94 224 LYS A C 1
ATOM 1763 O O . LYS A 1 224 ? 14.317 -12.483 -11.979 1.00 87.94 224 LYS A O 1
ATOM 1768 N N . TYR A 1 225 ? 12.552 -11.190 -12.483 1.00 88.12 225 TYR A N 1
ATOM 1769 C CA . TYR A 1 225 ? 12.397 -10.673 -11.130 1.00 88.12 225 TYR A CA 1
ATOM 1770 C C . TYR A 1 225 ? 11.278 -11.358 -10.353 1.00 88.12 225 TYR A C 1
ATOM 1772 O O . TYR A 1 225 ? 11.419 -11.481 -9.139 1.00 88.12 225 TYR A O 1
ATOM 1780 N N . GLY A 1 226 ? 10.216 -11.822 -11.014 1.00 89.50 226 GLY A N 1
ATOM 1781 C CA . GLY A 1 226 ? 8.994 -12.309 -10.370 1.00 89.50 226 GLY A CA 1
ATOM 1782 C C . GLY A 1 226 ? 8.245 -11.208 -9.611 1.00 89.50 226 GLY A C 1
ATOM 1783 O O . GLY A 1 226 ? 8.837 -10.215 -9.192 1.00 89.50 226 GLY A O 1
ATOM 1784 N N . ALA A 1 227 ? 6.950 -11.398 -9.379 1.00 92.88 227 ALA A N 1
ATOM 1785 C CA . ALA A 1 227 ? 6.107 -10.479 -8.609 1.00 92.88 227 ALA A CA 1
ATOM 1786 C C . ALA A 1 227 ? 5.848 -11.009 -7.186 1.00 92.88 227 ALA A C 1
ATOM 1788 O O . ALA A 1 227 ? 6.142 -12.170 -6.895 1.00 92.88 227 ALA A O 1
ATOM 1789 N N . ILE A 1 228 ? 5.339 -10.153 -6.298 1.00 94.81 228 ILE A N 1
ATOM 1790 C CA . ILE A 1 228 ? 4.770 -10.594 -5.015 1.00 94.81 228 ILE A CA 1
ATOM 1791 C C . ILE A 1 228 ? 3.395 -11.221 -5.222 1.00 94.81 228 ILE A C 1
ATOM 1793 O O . ILE A 1 228 ? 2.716 -10.883 -6.194 1.00 94.81 228 ILE A O 1
ATOM 1797 N N . ASP A 1 229 ? 3.008 -12.106 -4.313 1.00 93.88 229 ASP A N 1
ATOM 1798 C CA . ASP A 1 229 ? 1.738 -12.817 -4.380 1.00 93.88 229 ASP A CA 1
ATOM 1799 C C . ASP A 1 229 ? 0.516 -11.904 -4.194 1.00 93.88 229 ASP A C 1
ATOM 1801 O O . ASP A 1 229 ? 0.618 -10.801 -3.641 1.00 93.88 229 ASP A O 1
ATOM 1805 N N . ASP A 1 230 ? -0.626 -12.367 -4.699 1.00 94.62 230 ASP A N 1
ATOM 1806 C CA . ASP A 1 230 ? -1.915 -11.706 -4.496 1.00 94.62 230 ASP A CA 1
ATOM 1807 C C . ASP A 1 230 ? -2.348 -11.824 -3.023 1.00 94.62 230 ASP A C 1
ATOM 1809 O O . ASP A 1 230 ? -1.864 -12.670 -2.268 1.00 94.62 230 ASP A O 1
ATOM 1813 N N . GLY A 1 231 ? -3.266 -10.959 -2.601 1.00 92.94 231 GLY A N 1
ATOM 1814 C CA . GLY A 1 231 ? -3.828 -10.960 -1.253 1.00 92.94 231 GLY A CA 1
ATOM 1815 C C . GLY A 1 231 ? -3.647 -9.639 -0.514 1.00 92.94 231 GLY A C 1
ATOM 1816 O O . GLY A 1 231 ? -3.324 -8.608 -1.102 1.00 92.94 231 GLY A O 1
ATOM 1817 N N . ILE A 1 232 ? -3.908 -9.681 0.792 1.00 93.94 232 ILE A N 1
ATOM 1818 C CA . ILE A 1 232 ? -3.900 -8.516 1.682 1.00 93.94 232 ILE A CA 1
ATOM 1819 C C . ILE A 1 232 ? -2.635 -8.549 2.534 1.00 93.94 232 ILE A C 1
ATOM 1821 O O . ILE A 1 232 ? -2.473 -9.423 3.390 1.00 93.94 232 ILE A O 1
ATOM 1825 N N . TRP A 1 233 ? -1.776 -7.559 2.328 1.00 94.75 233 TRP A N 1
ATOM 1826 C CA . TRP A 1 233 ? -0.498 -7.398 3.001 1.00 94.75 233 TRP A CA 1
ATOM 1827 C C . TRP A 1 233 ? -0.544 -6.215 3.969 1.00 94.75 233 TRP A C 1
ATOM 1829 O O . TRP A 1 233 ? -0.973 -5.131 3.566 1.00 94.75 233 TRP A O 1
ATOM 1839 N N . PRO A 1 234 ? -0.057 -6.367 5.215 1.00 94.69 234 PRO A N 1
ATOM 1840 C CA . PRO A 1 234 ? 0.163 -5.211 6.073 1.00 94.69 234 PRO A CA 1
ATOM 1841 C C . PRO A 1 234 ? 1.208 -4.301 5.426 1.00 94.69 234 PRO A C 1
ATOM 1843 O O . PRO A 1 234 ? 2.163 -4.775 4.805 1.00 94.69 234 PRO A O 1
ATOM 1846 N N . ALA A 1 235 ? 1.051 -2.998 5.581 1.00 96.31 235 ALA A N 1
ATOM 1847 C CA . ALA A 1 235 ? 1.974 -1.992 5.094 1.00 96.31 235 ALA A CA 1
ATOM 1848 C C . ALA A 1 235 ? 2.148 -0.883 6.130 1.00 96.31 235 ALA A C 1
ATOM 1850 O O . ALA A 1 235 ? 1.336 -0.702 7.038 1.00 96.31 235 ALA A O 1
ATOM 1851 N N . ASN A 1 236 ? 3.264 -0.172 6.034 1.00 94.00 236 ASN A N 1
ATOM 1852 C CA . ASN A 1 236 ? 3.624 0.825 7.021 1.00 94.00 236 ASN A CA 1
ATOM 1853 C C . ASN A 1 236 ? 4.478 1.945 6.431 1.00 94.00 236 ASN A C 1
ATOM 1855 O O . ASN A 1 236 ? 5.171 1.774 5.419 1.00 94.00 236 ASN A O 1
ATOM 1859 N N . TYR A 1 237 ? 4.446 3.080 7.121 1.00 92.25 237 TYR A N 1
ATOM 1860 C CA . TYR A 1 237 ? 5.440 4.124 6.960 1.00 92.25 237 TYR A CA 1
ATOM 1861 C C . TYR A 1 237 ? 6.766 3.668 7.580 1.00 92.25 237 TYR A C 1
ATOM 1863 O O . TYR A 1 237 ? 6.815 3.055 8.648 1.00 92.25 237 TYR A O 1
ATOM 1871 N N . ASP A 1 238 ? 7.864 3.947 6.893 1.00 92.31 238 ASP A N 1
ATOM 1872 C CA . ASP A 1 238 ? 9.214 3.630 7.326 1.00 92.31 238 ASP A CA 1
ATOM 1873 C C . ASP A 1 238 ? 10.092 4.871 7.228 1.00 92.31 238 ASP A C 1
ATOM 1875 O O . ASP A 1 238 ? 10.467 5.311 6.136 1.00 92.31 238 ASP A O 1
ATOM 1879 N N . SER A 1 239 ? 10.479 5.402 8.387 1.00 90.12 239 SER A N 1
ATOM 1880 C CA . SER A 1 239 ? 11.300 6.607 8.510 1.00 90.12 239 SER A CA 1
ATOM 1881 C C . SER A 1 239 ? 12.642 6.508 7.784 1.00 90.12 239 SER A C 1
ATOM 1883 O O . SER A 1 239 ? 13.124 7.510 7.256 1.00 90.12 239 SER A O 1
ATOM 1885 N N . ARG A 1 240 ? 13.228 5.307 7.665 1.00 89.88 240 ARG A N 1
ATOM 1886 C CA . ARG A 1 240 ? 14.483 5.106 6.920 1.00 89.88 240 ARG A CA 1
ATOM 1887 C C . ARG A 1 240 ? 14.281 5.248 5.417 1.00 89.88 240 ARG A C 1
ATOM 1889 O O . ARG A 1 240 ? 15.203 5.635 4.703 1.00 89.88 240 ARG A O 1
ATOM 1896 N N . GLY A 1 241 ? 13.096 4.879 4.937 1.00 88.62 241 GLY A N 1
ATOM 1897 C CA . GLY A 1 241 ? 12.736 4.906 3.529 1.00 88.62 241 GLY A CA 1
ATOM 1898 C C . GLY A 1 241 ? 13.613 4.033 2.623 1.00 88.62 241 GLY A C 1
ATOM 1899 O O . GLY A 1 241 ? 14.533 3.314 3.034 1.00 88.62 241 GLY A O 1
ATOM 1900 N N . LYS A 1 242 ? 13.285 4.066 1.338 1.00 86.12 242 LYS A N 1
ATOM 1901 C CA . LYS A 1 242 ? 13.961 3.335 0.273 1.00 86.12 242 LYS A CA 1
ATOM 1902 C C . LYS A 1 242 ? 15.240 4.062 -0.152 1.00 86.12 242 LYS A C 1
ATOM 1904 O O . LYS A 1 242 ? 15.240 5.261 -0.442 1.00 86.12 242 LYS A O 1
ATOM 1909 N N . SER A 1 243 ? 16.336 3.315 -0.257 1.00 81.62 243 SER A N 1
ATOM 1910 C CA . SER A 1 243 ? 17.594 3.803 -0.829 1.00 81.62 243 SER A CA 1
ATOM 1911 C C . SER A 1 243 ? 17.539 3.876 -2.366 1.00 81.62 243 SER A C 1
ATOM 1913 O O . SER A 1 243 ? 16.675 3.289 -3.016 1.00 81.62 243 SER A O 1
ATOM 1915 N N . GLY A 1 244 ? 18.478 4.607 -2.975 1.00 78.50 244 GLY A N 1
ATOM 1916 C CA . GLY A 1 244 ? 18.553 4.782 -4.432 1.00 78.50 244 GLY A CA 1
ATOM 1917 C C . GLY A 1 244 ? 17.863 6.046 -4.956 1.00 78.50 244 GLY A C 1
ATOM 1918 O O . GLY A 1 244 ? 17.565 6.962 -4.186 1.00 78.50 244 GLY A O 1
ATOM 1919 N N . LYS A 1 245 ? 17.681 6.103 -6.286 1.00 77.06 245 LYS A N 1
ATOM 1920 C CA . LYS A 1 245 ? 17.205 7.291 -7.024 1.00 77.06 245 LYS A CA 1
ATOM 1921 C C . LYS A 1 245 ? 15.731 7.608 -6.769 1.00 77.06 245 LYS A C 1
ATOM 1923 O O . LYS A 1 245 ? 15.370 8.776 -6.713 1.00 77.06 245 LYS A O 1
ATOM 1928 N N . ILE A 1 246 ? 14.896 6.581 -6.625 1.00 80.19 246 ILE A N 1
ATOM 1929 C CA . ILE A 1 246 ? 13.468 6.742 -6.342 1.00 80.19 246 ILE A CA 1
ATOM 1930 C C . ILE A 1 246 ? 13.266 6.527 -4.849 1.00 80.19 246 ILE A C 1
ATOM 1932 O O . ILE A 1 246 ? 13.503 5.429 -4.340 1.00 80.19 246 ILE A O 1
ATOM 1936 N N . LYS A 1 247 ? 12.869 7.595 -4.161 1.00 84.56 247 LYS A N 1
ATOM 1937 C CA . LYS A 1 247 ? 12.595 7.586 -2.726 1.00 84.56 247 LYS A CA 1
ATOM 1938 C C . LYS A 1 247 ? 11.151 7.169 -2.472 1.00 84.56 247 LYS A C 1
ATOM 1940 O O . LYS A 1 247 ? 10.261 7.489 -3.252 1.00 84.56 247 LYS A O 1
ATOM 1945 N N . SER A 1 248 ? 10.943 6.443 -1.383 1.00 90.81 248 SER A N 1
ATOM 1946 C CA . SER A 1 248 ? 9.625 6.151 -0.824 1.00 90.81 248 SER A CA 1
ATOM 1947 C C . SER A 1 248 ? 9.783 5.733 0.629 1.00 90.81 248 SER A C 1
ATOM 1949 O O . SER A 1 248 ? 10.776 5.091 0.971 1.00 90.81 248 SER A O 1
ATOM 1951 N N . HIS A 1 249 ? 8.804 6.067 1.457 1.00 93.31 249 HIS A N 1
ATOM 1952 C CA . HIS A 1 249 ? 8.721 5.626 2.845 1.00 93.31 249 HIS A CA 1
ATOM 1953 C C . HIS A 1 249 ? 7.697 4.504 3.046 1.00 93.31 249 HIS A C 1
ATOM 1955 O O . HIS A 1 249 ? 7.577 3.984 4.143 1.00 93.31 249 HIS A O 1
ATOM 1961 N N . TRP A 1 250 ? 7.001 4.081 1.992 1.00 96.50 250 TRP A N 1
ATOM 1962 C CA . TRP A 1 250 ? 5.911 3.114 2.089 1.00 96.50 250 TRP A CA 1
ATOM 1963 C C . TRP A 1 250 ? 6.407 1.711 1.790 1.00 96.50 250 TRP A C 1
ATOM 1965 O O . TRP A 1 250 ? 6.769 1.406 0.649 1.00 96.50 250 TRP A O 1
ATOM 1975 N N . THR A 1 251 ? 6.432 0.860 2.811 1.00 95.81 251 THR A N 1
ATOM 1976 C CA . THR A 1 251 ? 6.872 -0.530 2.694 1.00 95.81 251 THR A CA 1
ATOM 1977 C C . THR A 1 251 ? 5.751 -1.482 3.063 1.00 95.81 251 THR A C 1
ATOM 1979 O O . THR A 1 251 ? 4.943 -1.206 3.942 1.00 95.81 251 THR A O 1
ATOM 1982 N N . LEU A 1 252 ? 5.733 -2.636 2.408 1.00 95.31 252 LEU A N 1
ATOM 1983 C CA . LEU A 1 252 ? 4.903 -3.756 2.819 1.00 95.31 252 LEU A CA 1
ATOM 1984 C C . LEU A 1 252 ? 5.650 -4.568 3.882 1.00 95.31 252 LEU A C 1
ATOM 1986 O O . LEU A 1 252 ? 6.885 -4.659 3.869 1.00 95.31 252 LEU A O 1
ATOM 1990 N N . ASN A 1 253 ? 4.872 -5.147 4.788 1.00 92.69 253 ASN A N 1
ATOM 1991 C CA . ASN A 1 253 ? 5.247 -6.086 5.835 1.00 92.69 253 ASN A CA 1
ATOM 1992 C C . ASN A 1 253 ? 6.495 -5.682 6.637 1.00 92.69 253 ASN A C 1
ATOM 1994 O O . ASN A 1 253 ? 7.341 -6.527 6.916 1.00 92.69 253 ASN A O 1
ATOM 1998 N N . CYS A 1 254 ? 6.688 -4.393 6.936 1.00 90.69 254 CYS A N 1
ATOM 1999 C CA . CYS A 1 254 ? 7.887 -3.894 7.622 1.00 90.69 254 CYS A CA 1
ATOM 2000 C C . CYS A 1 254 ? 9.212 -4.307 6.939 1.00 90.69 254 CYS A C 1
ATOM 2002 O O . CYS A 1 254 ? 10.212 -4.573 7.607 1.00 90.69 254 CYS A O 1
ATOM 2004 N N . ARG A 1 255 ? 9.226 -4.387 5.597 1.00 91.56 255 ARG A N 1
ATOM 2005 C CA . ARG A 1 255 ? 10.306 -4.950 4.750 1.00 91.56 255 ARG A CA 1
ATOM 2006 C C . ARG A 1 255 ? 10.542 -6.455 4.909 1.00 91.56 255 ARG A C 1
ATOM 2008 O O . ARG A 1 255 ? 11.527 -6.962 4.369 1.00 91.56 255 ARG A O 1
ATOM 2015 N N . GLY A 1 256 ? 9.672 -7.149 5.629 1.00 91.50 256 GLY A N 1
ATOM 2016 C CA . GLY A 1 256 ? 9.699 -8.582 5.876 1.00 91.50 256 GLY A CA 1
ATOM 2017 C C . GLY A 1 256 ? 9.408 -9.421 4.636 1.00 91.50 256 GLY A C 1
ATOM 2018 O O . GLY A 1 256 ? 9.358 -8.927 3.508 1.00 91.50 256 GLY A O 1
ATOM 2019 N N . LEU A 1 257 ? 9.259 -10.725 4.861 1.00 92.50 257 LEU A N 1
ATOM 2020 C CA . LEU A 1 257 ? 9.053 -11.695 3.792 1.00 92.50 257 LEU A CA 1
ATOM 2021 C C . LEU A 1 257 ? 7.640 -11.587 3.219 1.00 92.50 257 LEU A C 1
ATOM 2023 O O . LEU A 1 257 ? 6.665 -11.497 3.959 1.00 92.50 257 LEU A O 1
ATOM 2027 N N . ILE A 1 258 ? 7.544 -11.637 1.896 1.00 93.19 258 ILE A N 1
ATOM 2028 C CA . ILE A 1 258 ? 6.296 -11.724 1.143 1.00 93.19 258 ILE A CA 1
ATOM 2029 C C . ILE A 1 258 ? 6.464 -12.856 0.125 1.00 93.19 258 ILE A C 1
ATOM 2031 O O . ILE A 1 258 ? 7.485 -12.879 -0.576 1.00 93.19 258 ILE A O 1
ATOM 2035 N N . PRO A 1 259 ? 5.526 -13.812 0.046 1.00 93.94 259 PRO A N 1
ATOM 2036 C CA . PRO A 1 259 ? 5.522 -14.840 -0.976 1.00 93.94 259 PRO A CA 1
ATOM 2037 C C . PRO A 1 259 ? 5.593 -14.255 -2.385 1.00 93.94 259 PRO A C 1
ATOM 2039 O O . PRO A 1 259 ? 5.143 -13.148 -2.687 1.00 93.94 259 PRO A O 1
ATOM 2042 N N . THR A 1 260 ? 6.213 -15.027 -3.253 1.00 92.50 260 THR A N 1
ATOM 2043 C CA . THR A 1 260 ? 6.245 -14.781 -4.689 1.00 92.50 260 THR A CA 1
ATOM 2044 C C . THR A 1 260 ? 4.944 -15.235 -5.328 1.00 92.50 260 THR A C 1
ATOM 2046 O O . THR A 1 260 ? 4.369 -16.247 -4.936 1.00 92.50 260 THR A O 1
ATOM 2049 N N . TYR A 1 261 ? 4.522 -14.504 -6.352 1.00 90.06 261 TYR A N 1
ATOM 2050 C CA . TYR A 1 261 ? 3.359 -14.859 -7.150 1.00 90.06 261 TYR A CA 1
ATOM 2051 C C . TYR A 1 261 ? 3.504 -16.252 -7.775 1.00 90.06 261 TYR A C 1
ATOM 2053 O O . TYR A 1 261 ? 4.585 -16.592 -8.276 1.00 90.06 261 TYR A O 1
ATOM 2061 N N . ASP A 1 262 ? 2.421 -17.037 -7.762 1.00 85.06 262 ASP A N 1
ATOM 2062 C CA . ASP A 1 262 ? 2.382 -18.455 -8.167 1.00 85.06 262 ASP A CA 1
ATOM 2063 C C . ASP A 1 262 ? 3.410 -19.339 -7.413 1.00 85.06 262 ASP A C 1
ATOM 2065 O O . ASP A 1 262 ? 3.820 -20.385 -7.921 1.00 85.06 262 ASP A O 1
ATOM 2069 N N . TYR A 1 263 ? 3.897 -18.909 -6.240 1.00 80.44 263 TYR A N 1
ATOM 2070 C CA . TYR A 1 263 ? 4.964 -19.579 -5.482 1.00 80.44 263 TYR A CA 1
ATOM 2071 C C . TYR A 1 263 ? 6.231 -19.871 -6.310 1.00 80.44 263 TYR A C 1
ATOM 2073 O O . TYR A 1 263 ? 6.948 -20.850 -6.082 1.00 80.44 263 TYR A O 1
ATOM 2081 N N . ARG A 1 264 ? 6.532 -19.029 -7.308 1.00 85.44 264 ARG A N 1
ATOM 2082 C CA . ARG A 1 264 ? 7.703 -19.223 -8.173 1.00 85.44 264 ARG A CA 1
ATOM 2083 C C . ARG A 1 264 ? 8.996 -18.813 -7.473 1.00 85.44 264 ARG A C 1
ATOM 2085 O O . ARG A 1 264 ? 9.057 -17.735 -6.894 1.00 85.44 264 ARG A O 1
ATOM 2092 N N . PRO A 1 265 ? 10.095 -19.570 -7.628 1.00 89.81 265 PRO A N 1
ATOM 2093 C CA . PRO A 1 265 ? 11.383 -19.172 -7.076 1.00 89.81 265 PRO A CA 1
ATOM 2094 C C . PRO A 1 265 ? 11.780 -17.735 -7.453 1.00 89.81 265 PRO A C 1
ATOM 2096 O O . PRO A 1 265 ? 11.758 -17.339 -8.620 1.00 89.81 265 PRO A O 1
ATOM 2099 N N . ASN A 1 266 ? 12.187 -16.951 -6.458 1.00 90.19 266 ASN A N 1
ATOM 2100 C CA . ASN A 1 266 ? 12.701 -15.601 -6.613 1.00 90.19 266 ASN A CA 1
ATOM 2101 C C . ASN A 1 266 ? 14.078 -15.660 -7.276 1.00 90.19 266 ASN A C 1
ATOM 2103 O O . ASN A 1 266 ? 15.110 -15.811 -6.621 1.00 90.19 266 ASN A O 1
ATOM 2107 N N . MET A 1 267 ? 14.096 -15.535 -8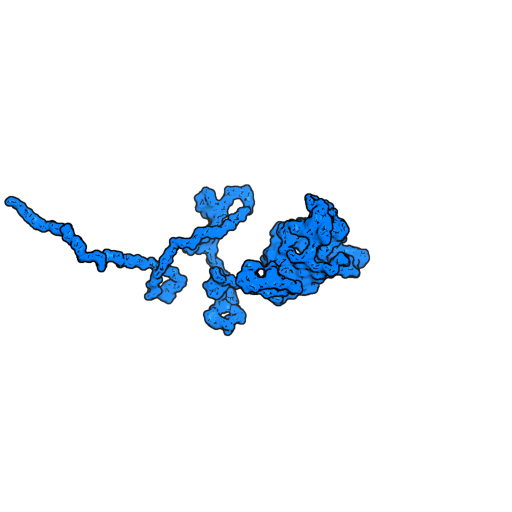.598 1.00 90.69 267 MET A N 1
ATOM 2108 C CA . MET A 1 267 ? 15.326 -15.581 -9.391 1.00 90.69 267 MET A CA 1
ATOM 2109 C C . MET A 1 267 ? 16.006 -14.217 -9.540 1.00 90.69 267 MET A C 1
ATOM 2111 O O . MET A 1 267 ? 16.992 -14.098 -10.274 1.00 90.69 267 MET A O 1
ATOM 2115 N N . SER A 1 268 ? 15.533 -13.192 -8.819 1.00 89.31 268 SER A N 1
ATOM 2116 C CA . SER A 1 268 ? 16.119 -11.858 -8.888 1.00 89.31 268 SER A CA 1
ATOM 2117 C C . SER A 1 268 ? 17.614 -11.901 -8.536 1.00 89.31 268 SER A C 1
ATOM 2119 O O . SER A 1 268 ? 17.995 -12.446 -7.496 1.00 89.31 268 SER A O 1
ATOM 2121 N N . PRO A 1 269 ? 18.489 -11.271 -9.343 1.00 88.31 269 PRO A N 1
ATOM 2122 C CA . PRO A 1 269 ? 19.917 -11.191 -9.038 1.00 88.31 269 PRO A CA 1
ATOM 2123 C C . PRO A 1 269 ? 20.202 -10.371 -7.771 1.00 88.31 269 PRO A C 1
ATOM 2125 O O . PRO A 1 269 ? 21.294 -10.457 -7.222 1.00 88.31 269 PRO A O 1
ATOM 2128 N N . TYR A 1 270 ? 19.220 -9.599 -7.299 1.00 86.69 270 TYR A N 1
ATOM 2129 C CA . TYR A 1 270 ? 19.312 -8.758 -6.107 1.00 86.69 270 TYR A CA 1
ATOM 2130 C C . TYR A 1 270 ? 18.670 -9.402 -4.869 1.00 86.69 270 TYR A C 1
ATOM 2132 O O . TYR A 1 270 ? 18.555 -8.746 -3.841 1.00 86.69 270 TYR A O 1
ATOM 2140 N N . ALA A 1 271 ? 18.223 -10.661 -4.954 1.00 86.94 271 ALA A N 1
ATOM 2141 C CA . ALA A 1 271 ? 17.527 -11.341 -3.858 1.00 86.94 271 ALA A CA 1
ATOM 2142 C C . ALA A 1 271 ? 18.442 -11.744 -2.686 1.00 86.94 271 ALA A C 1
ATOM 2144 O O . ALA A 1 271 ? 17.942 -12.137 -1.633 1.00 86.94 271 ALA A O 1
ATOM 2145 N N . GLY A 1 272 ? 19.769 -11.675 -2.851 1.00 90.44 272 GLY A N 1
ATOM 2146 C CA . GLY A 1 272 ? 20.720 -12.139 -1.839 1.00 90.44 272 GLY A CA 1
ATOM 2147 C C . GLY A 1 272 ? 20.426 -13.584 -1.427 1.00 90.44 272 GLY A C 1
ATOM 2148 O O . GLY A 1 272 ? 20.242 -14.449 -2.284 1.00 90.44 272 GLY A O 1
ATOM 2149 N N . ASN A 1 273 ? 20.303 -13.821 -0.120 1.00 92.81 273 ASN A N 1
ATOM 2150 C CA . ASN A 1 273 ? 20.005 -15.141 0.451 1.00 92.81 273 ASN A CA 1
ATOM 2151 C C . ASN A 1 273 ? 18.598 -15.664 0.112 1.00 92.81 273 ASN A C 1
ATOM 2153 O O . ASN A 1 273 ? 18.329 -16.843 0.310 1.00 92.81 273 ASN A O 1
ATOM 2157 N N . LEU A 1 274 ? 17.698 -14.817 -0.401 1.00 92.00 274 LEU A N 1
ATOM 2158 C CA . LEU A 1 274 ? 16.362 -15.236 -0.835 1.00 92.00 274 LEU A CA 1
ATOM 2159 C C . LEU A 1 274 ? 16.339 -15.751 -2.278 1.00 92.00 274 LEU A C 1
ATOM 2161 O O . LEU A 1 274 ? 15.286 -16.186 -2.751 1.00 92.00 274 LEU A O 1
ATOM 2165 N N . LYS A 1 275 ? 17.467 -15.714 -2.998 1.00 93.62 275 LYS A N 1
ATOM 2166 C CA . LYS A 1 275 ? 17.531 -16.212 -4.372 1.00 93.62 275 LYS A CA 1
ATOM 2167 C C . LYS A 1 275 ? 17.192 -17.706 -4.412 1.00 93.62 275 LYS A C 1
ATOM 2169 O O . LYS A 1 275 ? 17.795 -18.496 -3.697 1.00 93.62 275 LYS A O 1
ATOM 2174 N N . GLY A 1 276 ? 16.244 -18.085 -5.265 1.00 91.88 276 GLY A N 1
ATOM 2175 C CA . GLY A 1 276 ? 15.757 -19.464 -5.391 1.00 91.88 276 GLY A CA 1
ATOM 2176 C C . GLY A 1 276 ? 14.698 -19.869 -4.357 1.00 91.88 276 GLY A C 1
ATOM 2177 O O . GLY A 1 276 ? 14.114 -20.939 -4.487 1.00 91.88 276 GLY A O 1
ATOM 2178 N N . THR A 1 277 ? 14.401 -19.021 -3.367 1.00 93.25 277 THR A N 1
ATOM 2179 C CA . THR A 1 277 ? 13.297 -19.243 -2.416 1.00 93.25 277 THR A CA 1
ATOM 2180 C C . THR A 1 277 ? 11.972 -18.735 -2.980 1.00 93.25 277 THR A C 1
ATOM 2182 O O . THR A 1 277 ? 11.964 -17.934 -3.908 1.00 93.25 277 THR A O 1
ATOM 2185 N N . MET A 1 278 ? 10.842 -19.123 -2.387 1.00 93.56 278 MET A N 1
ATOM 2186 C CA . MET A 1 278 ? 9.514 -18.624 -2.780 1.00 93.56 278 MET A CA 1
ATOM 2187 C C . MET A 1 278 ? 9.166 -17.266 -2.145 1.00 93.56 278 MET A C 1
ATOM 2189 O O . MET A 1 278 ? 7.994 -16.897 -2.110 1.00 93.56 278 MET A O 1
ATOM 2193 N N . TYR A 1 279 ? 10.155 -16.514 -1.645 1.00 92.50 279 TYR A N 1
ATOM 2194 C CA . TYR A 1 279 ? 9.939 -15.267 -0.914 1.00 92.50 279 TYR A CA 1
ATOM 2195 C C . TYR A 1 279 ? 10.748 -14.092 -1.471 1.00 92.50 279 TYR A C 1
ATOM 2197 O O . TYR A 1 279 ? 11.852 -14.224 -2.010 1.00 92.50 279 TYR A O 1
ATOM 2205 N N . LYS A 1 280 ? 10.188 -12.902 -1.281 1.00 92.06 280 LYS A N 1
ATOM 2206 C CA . LYS A 1 280 ? 10.805 -11.594 -1.494 1.00 92.06 280 LYS A CA 1
ATOM 2207 C C . LYS A 1 280 ? 10.772 -10.794 -0.200 1.00 92.06 280 LYS A C 1
ATOM 2209 O O . LYS A 1 280 ? 10.000 -11.099 0.696 1.00 92.06 280 LYS A O 1
ATOM 2214 N N . ASN A 1 281 ? 11.593 -9.757 -0.112 1.00 92.06 281 ASN A N 1
ATOM 2215 C CA . ASN A 1 281 ? 11.586 -8.811 0.997 1.00 92.06 281 ASN A CA 1
ATOM 2216 C C . ASN A 1 281 ? 11.841 -7.387 0.492 1.00 92.06 281 ASN A C 1
ATOM 2218 O O . ASN A 1 281 ? 12.099 -7.182 -0.698 1.00 92.06 281 ASN A O 1
ATOM 2222 N N . GLY A 1 282 ? 11.758 -6.401 1.390 1.00 90.75 282 GLY A N 1
ATOM 2223 C CA . GLY A 1 282 ? 12.032 -5.002 1.041 1.00 90.75 282 GLY A CA 1
ATOM 2224 C C . GLY A 1 282 ? 11.140 -4.484 -0.089 1.00 90.75 282 GLY A C 1
ATOM 2225 O O . GLY A 1 282 ? 11.624 -3.832 -1.018 1.00 90.75 282 GLY A O 1
ATOM 2226 N N . ILE A 1 283 ? 9.853 -4.824 -0.035 1.00 93.44 283 ILE A N 1
ATOM 2227 C CA . ILE A 1 283 ? 8.857 -4.435 -1.030 1.00 93.44 283 ILE A CA 1
ATOM 2228 C C . ILE A 1 283 ? 8.289 -3.073 -0.658 1.00 93.44 283 ILE A C 1
ATOM 2230 O O . ILE A 1 283 ? 7.758 -2.898 0.431 1.00 93.44 283 ILE A O 1
ATOM 2234 N N . PHE A 1 284 ? 8.398 -2.119 -1.577 1.00 94.69 284 PHE A N 1
ATOM 2235 C CA . PHE A 1 284 ? 7.904 -0.756 -1.400 1.00 94.69 284 PHE A CA 1
ATOM 2236 C C . PHE A 1 284 ? 6.779 -0.453 -2.383 1.00 94.69 284 PHE A C 1
ATOM 2238 O O . PHE A 1 284 ? 6.694 -1.086 -3.437 1.00 94.69 284 PHE A O 1
ATOM 2245 N N . ILE A 1 285 ? 5.991 0.569 -2.064 1.00 95.56 285 ILE A N 1
ATOM 2246 C CA . ILE A 1 285 ? 5.174 1.305 -3.032 1.00 95.56 285 ILE A CA 1
ATOM 2247 C C . ILE A 1 285 ? 5.956 2.556 -3.401 1.00 95.56 285 ILE A C 1
ATOM 2249 O O . ILE A 1 285 ? 6.362 3.297 -2.509 1.00 95.56 285 ILE A O 1
ATOM 2253 N N . HIS A 1 286 ? 6.232 2.803 -4.676 1.00 92.56 286 HIS A N 1
ATOM 2254 C CA . HIS A 1 286 ? 6.969 4.006 -5.063 1.00 92.56 286 HIS A CA 1
ATOM 2255 C C . HIS A 1 286 ? 6.562 4.542 -6.432 1.00 92.56 286 HIS A C 1
ATOM 2257 O O . HIS A 1 286 ? 6.009 3.820 -7.259 1.00 92.56 286 HIS A O 1
ATOM 2263 N N . SER A 1 287 ? 6.890 5.809 -6.688 1.00 90.38 287 SER A N 1
ATOM 2264 C CA . SER A 1 287 ? 6.596 6.438 -7.971 1.00 90.38 287 SER A CA 1
ATOM 2265 C C . SER A 1 287 ? 7.492 5.939 -9.100 1.00 90.38 287 SER A C 1
ATOM 2267 O O . SER A 1 287 ? 8.566 5.355 -8.910 1.00 90.38 287 SER A O 1
ATOM 2269 N N . THR A 1 288 ? 7.057 6.233 -10.313 1.00 86.12 288 THR A N 1
ATOM 2270 C CA . THR A 1 288 ? 7.899 6.313 -11.505 1.00 86.12 288 THR A CA 1
ATOM 2271 C C . THR A 1 288 ? 8.830 7.525 -11.494 1.00 86.12 288 THR A C 1
ATOM 2273 O O . THR A 1 288 ? 8.708 8.427 -10.667 1.00 86.12 288 THR A O 1
ATOM 2276 N N . LEU A 1 289 ? 9.764 7.586 -12.447 1.00 81.38 289 LEU A N 1
ATOM 2277 C CA . LEU A 1 289 ? 10.622 8.758 -12.614 1.00 81.38 289 LEU A CA 1
ATOM 2278 C C . LEU A 1 289 ? 9.825 9.952 -13.163 1.00 81.38 289 LEU A C 1
ATOM 2280 O O . LEU A 1 289 ? 9.178 9.843 -14.208 1.00 81.38 289 LEU A O 1
ATOM 2284 N N . TYR A 1 290 ? 9.944 11.097 -12.489 1.00 76.06 290 TYR A N 1
ATOM 2285 C CA . TYR A 1 290 ? 9.500 12.398 -12.994 1.00 76.06 290 TYR A CA 1
ATOM 2286 C C . TYR A 1 290 ? 10.340 12.836 -14.212 1.00 76.06 290 TYR A C 1
ATOM 2288 O O . TYR A 1 290 ? 11.544 12.544 -14.241 1.00 76.06 290 TYR A O 1
ATOM 2296 N N . PRO A 1 291 ? 9.766 13.563 -15.193 1.00 67.06 291 PRO A N 1
ATOM 2297 C CA . PRO A 1 291 ? 8.346 13.929 -15.336 1.00 67.06 291 PRO A CA 1
ATOM 2298 C C . PRO A 1 291 ? 7.474 12.917 -16.085 1.00 67.06 291 PRO A C 1
ATOM 2300 O O . PRO A 1 291 ? 6.256 13.028 -16.068 1.00 67.06 291 PRO A O 1
ATOM 2303 N N . ASN A 1 292 ? 8.068 11.922 -16.739 1.00 72.56 292 ASN A N 1
ATOM 2304 C CA . ASN A 1 292 ? 7.384 11.233 -17.836 1.00 72.56 292 ASN A CA 1
ATOM 2305 C C . ASN A 1 292 ? 6.773 9.884 -17.452 1.00 72.56 292 ASN A C 1
ATOM 2307 O O . ASN A 1 292 ? 6.532 9.082 -18.337 1.00 72.56 292 ASN A O 1
ATOM 2311 N N . ASN A 1 293 ? 6.592 9.565 -16.171 1.00 83.06 293 ASN A N 1
ATOM 2312 C CA . ASN A 1 293 ? 6.164 8.230 -15.726 1.00 83.06 293 ASN A CA 1
ATOM 2313 C C . ASN A 1 293 ? 7.038 7.073 -16.245 1.00 83.06 293 ASN A C 1
ATOM 2315 O O . ASN A 1 293 ? 6.583 5.941 -16.432 1.00 83.06 293 ASN A O 1
ATOM 2319 N N . ARG A 1 294 ? 8.328 7.345 -16.476 1.00 84.56 294 ARG A N 1
ATOM 2320 C CA . ARG A 1 294 ? 9.262 6.349 -17.007 1.00 84.56 294 ARG A CA 1
ATOM 2321 C C . ARG A 1 294 ? 9.739 5.410 -15.905 1.00 84.56 294 ARG A C 1
ATOM 2323 O O . ARG A 1 294 ? 10.094 5.834 -14.802 1.00 84.56 294 ARG A O 1
ATOM 2330 N N . VAL A 1 295 ? 9.843 4.135 -16.241 1.00 81.12 295 VAL A N 1
ATOM 2331 C CA . VAL A 1 295 ? 10.428 3.085 -15.410 1.00 81.12 295 VAL A CA 1
ATOM 2332 C C . VAL A 1 295 ? 11.872 2.875 -15.868 1.00 81.12 295 VAL A C 1
ATOM 2334 O O . VAL A 1 295 ? 12.136 2.475 -17.002 1.00 81.12 295 VAL A O 1
ATOM 2337 N N . GLY A 1 296 ? 12.840 3.194 -15.004 1.00 67.69 296 GLY A N 1
ATOM 2338 C CA . GLY A 1 296 ? 14.263 2.980 -15.287 1.00 67.69 296 GLY A CA 1
ATOM 2339 C C . GLY A 1 296 ? 14.615 1.499 -15.494 1.00 67.69 296 GLY A C 1
ATOM 2340 O O . GLY A 1 296 ? 13.853 0.605 -15.136 1.00 67.69 296 GLY A O 1
ATOM 2341 N N . ALA A 1 297 ? 15.798 1.216 -16.054 1.00 62.44 297 ALA A N 1
ATOM 2342 C CA . ALA A 1 297 ? 16.197 -0.142 -16.455 1.00 62.44 297 ALA A CA 1
ATOM 2343 C C . ALA A 1 297 ? 16.189 -1.189 -15.319 1.00 62.44 297 ALA A C 1
ATOM 2345 O O . ALA A 1 297 ? 15.990 -2.368 -15.595 1.00 62.44 297 ALA A O 1
ATOM 2346 N N . THR A 1 298 ? 16.374 -0.762 -14.065 1.00 65.25 298 THR A N 1
ATOM 2347 C CA . THR A 1 298 ? 16.308 -1.595 -12.847 1.00 65.25 298 THR A CA 1
ATOM 2348 C C . THR A 1 298 ? 15.168 -1.185 -11.909 1.00 65.25 298 THR A C 1
ATOM 2350 O O . THR A 1 298 ? 15.159 -1.539 -10.732 1.00 65.25 298 THR A O 1
ATOM 2353 N N . THR A 1 299 ? 14.208 -0.401 -12.394 1.00 64.88 299 THR A N 1
ATOM 2354 C CA . THR A 1 299 ? 13.081 0.077 -11.592 1.00 64.88 299 THR A CA 1
ATOM 2355 C C . THR A 1 299 ? 11.967 -0.981 -11.566 1.00 64.88 299 THR A C 1
ATOM 2357 O O . THR A 1 299 ? 11.715 -1.640 -12.572 1.00 64.88 299 THR A O 1
ATOM 2360 N N . SER A 1 300 ? 11.329 -1.174 -10.403 1.00 73.94 300 SER A N 1
ATOM 2361 C CA . SER A 1 300 ? 10.325 -2.225 -10.130 1.00 73.94 300 SER A CA 1
ATOM 2362 C C . SER A 1 300 ? 10.806 -3.662 -10.396 1.00 73.94 300 SER A C 1
ATOM 2364 O O . SER A 1 300 ? 10.326 -4.382 -11.268 1.00 73.94 300 SER A O 1
ATOM 2366 N N . THR A 1 301 ? 11.776 -4.115 -9.603 1.00 81.81 301 THR A N 1
ATOM 2367 C CA . THR A 1 301 ? 12.217 -5.526 -9.547 1.00 81.81 301 THR A CA 1
ATOM 2368 C C . THR A 1 301 ? 11.385 -6.371 -8.564 1.00 81.81 301 THR A C 1
ATOM 2370 O O . THR A 1 301 ? 11.790 -7.462 -8.154 1.00 81.81 301 THR A O 1
ATOM 2373 N N . GLY A 1 302 ? 10.230 -5.857 -8.134 1.00 84.44 302 GLY A N 1
ATOM 2374 C CA . GLY A 1 302 ? 9.351 -6.497 -7.146 1.00 84.44 302 GLY A CA 1
ATOM 2375 C C . GLY A 1 302 ? 8.460 -5.526 -6.373 1.00 84.44 302 GLY A C 1
ATOM 2376 O O . GLY A 1 302 ? 7.514 -5.964 -5.737 1.00 84.44 302 GLY A O 1
ATOM 2377 N N . CYS A 1 303 ? 8.775 -4.229 -6.401 1.00 92.06 303 CYS A N 1
ATOM 2378 C CA . CYS A 1 303 ? 7.984 -3.180 -5.757 1.00 92.06 303 CYS A CA 1
ATOM 2379 C C . CYS A 1 303 ? 6.711 -2.863 -6.549 1.00 92.06 303 CYS A C 1
ATOM 2381 O O . CYS A 1 303 ? 6.731 -2.896 -7.781 1.00 92.06 303 CYS A O 1
ATOM 2383 N N . LEU A 1 304 ? 5.663 -2.471 -5.830 1.00 95.06 304 LEU A N 1
ATOM 2384 C CA . LEU A 1 304 ? 4.448 -1.919 -6.415 1.00 95.06 304 LEU A CA 1
ATOM 2385 C C . LEU A 1 304 ? 4.725 -0.489 -6.881 1.00 95.06 304 LEU A C 1
ATOM 2387 O O . LEU A 1 304 ? 5.451 0.264 -6.220 1.00 95.06 304 LEU A O 1
ATOM 2391 N N . LEU A 1 305 ? 4.169 -0.119 -8.029 1.00 94.12 305 LEU A N 1
ATOM 2392 C CA . LEU A 1 305 ? 4.316 1.225 -8.571 1.00 94.12 305 LEU A CA 1
ATOM 2393 C C . LEU A 1 305 ? 2.996 1.969 -8.563 1.00 94.12 305 LEU A C 1
ATOM 2395 O O . LEU A 1 305 ? 1.956 1.388 -8.857 1.00 94.12 305 LEU A O 1
ATOM 2399 N N . LEU A 1 306 ? 3.097 3.271 -8.337 1.00 94.25 306 LEU A N 1
ATOM 2400 C CA . LEU A 1 306 ? 2.106 4.250 -8.757 1.00 94.25 306 LEU A CA 1
ATOM 2401 C C . LEU A 1 306 ? 2.752 5.156 -9.805 1.00 94.25 306 LEU A C 1
ATOM 2403 O O . LEU A 1 306 ? 3.967 5.398 -9.765 1.00 94.25 306 LEU A O 1
ATOM 2407 N N . ASP A 1 307 ? 1.963 5.657 -10.751 1.00 91.69 307 ASP A N 1
ATOM 2408 C CA . ASP A 1 307 ? 2.442 6.750 -11.594 1.00 91.69 307 ASP A CA 1
ATOM 2409 C C . ASP A 1 307 ? 2.752 8.001 -10.744 1.00 91.69 307 ASP A C 1
ATOM 2411 O O . ASP A 1 307 ? 2.434 8.068 -9.551 1.00 91.69 307 ASP A O 1
ATOM 2415 N N . TRP A 1 308 ? 3.443 8.988 -11.319 1.00 89.69 308 TRP A N 1
ATOM 2416 C CA . TRP A 1 308 ? 3.920 10.134 -10.547 1.00 89.69 308 TRP A CA 1
ATOM 2417 C C . TRP A 1 308 ? 2.789 10.899 -9.849 1.00 89.69 308 TRP A C 1
ATOM 2419 O O . TRP A 1 308 ? 2.926 11.222 -8.667 1.00 89.69 308 TRP A O 1
ATOM 2429 N N . ASN A 1 309 ? 1.691 11.162 -10.562 1.00 90.88 309 ASN A N 1
ATOM 2430 C CA . ASN A 1 309 ? 0.559 11.937 -10.055 1.00 90.88 309 ASN A CA 1
ATOM 2431 C C . ASN A 1 309 ? -0.210 11.145 -8.997 1.00 90.88 309 ASN A C 1
ATOM 2433 O O . ASN A 1 309 ? -0.478 11.666 -7.918 1.00 90.88 309 ASN A O 1
ATOM 2437 N N . SER A 1 310 ? -0.466 9.866 -9.268 1.00 94.31 310 SER A N 1
ATOM 2438 C CA . SER A 1 310 ? -1.110 8.938 -8.342 1.00 94.31 310 SER A CA 1
ATOM 2439 C C . SER A 1 310 ? -0.311 8.808 -7.047 1.00 94.31 310 SER A C 1
ATOM 2441 O O . SER A 1 310 ? -0.892 8.792 -5.966 1.00 94.31 310 SER A O 1
ATOM 2443 N N . MET A 1 311 ? 1.026 8.797 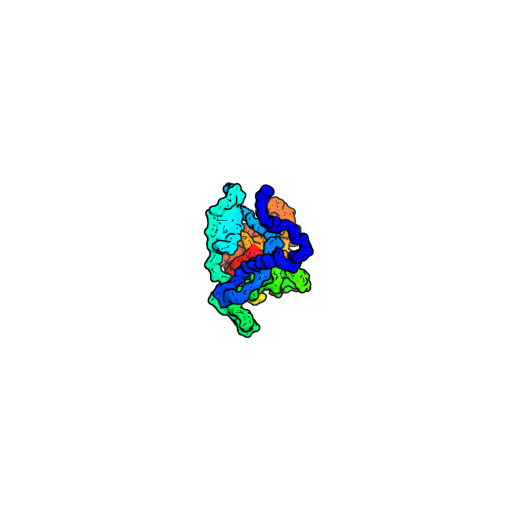-7.130 1.00 94.19 311 MET A N 1
ATOM 2444 C CA . MET A 1 311 ? 1.887 8.803 -5.948 1.00 94.19 311 MET A CA 1
ATOM 2445 C C . MET A 1 311 ? 1.795 10.117 -5.159 1.00 94.19 311 MET A C 1
ATOM 2447 O O . MET A 1 311 ? 1.837 10.075 -3.932 1.00 94.19 311 MET A O 1
ATOM 2451 N N . GLN A 1 312 ? 1.685 11.278 -5.819 1.00 92.62 312 GLN A N 1
ATOM 2452 C CA . GLN A 1 312 ? 1.510 12.546 -5.096 1.00 92.62 312 GLN A CA 1
ATOM 2453 C C . GLN A 1 312 ? 0.182 12.552 -4.342 1.00 92.62 312 GLN A C 1
ATOM 2455 O O . GLN A 1 312 ? 0.174 12.814 -3.143 1.00 92.62 312 GLN A O 1
ATOM 2460 N N . THR A 1 313 ? -0.910 12.176 -5.013 1.00 94.31 313 THR A N 1
ATOM 2461 C CA . THR A 1 313 ? -2.231 12.052 -4.387 1.00 94.31 313 THR A CA 1
ATOM 2462 C C . THR A 1 313 ? -2.199 11.080 -3.211 1.00 94.31 313 THR A C 1
ATOM 2464 O O . THR A 1 313 ? -2.665 11.422 -2.126 1.00 94.31 313 THR A O 1
ATOM 2467 N N . PHE A 1 314 ? -1.584 9.908 -3.392 1.00 96.06 314 PHE A N 1
ATOM 2468 C CA . PHE A 1 314 ? -1.399 8.922 -2.331 1.00 96.06 314 PHE A CA 1
ATOM 2469 C C . PHE A 1 314 ? -0.628 9.503 -1.137 1.00 96.06 314 PHE A C 1
ATOM 2471 O O . PHE A 1 314 ? -1.104 9.423 -0.012 1.00 96.06 314 PHE A O 1
ATOM 2478 N N . ASN A 1 315 ? 0.516 10.156 -1.361 1.00 92.88 315 ASN A N 1
ATOM 2479 C CA . ASN A 1 315 ? 1.306 10.760 -0.282 1.00 92.88 315 ASN A CA 1
ATOM 2480 C C . ASN A 1 315 ? 0.538 11.849 0.478 1.00 92.88 315 ASN A C 1
ATOM 2482 O O . ASN A 1 315 ? 0.664 11.938 1.695 1.00 92.88 315 ASN A O 1
ATOM 2486 N N . THR A 1 316 ? -0.234 12.680 -0.227 1.00 91.25 316 THR A N 1
ATOM 2487 C CA . THR A 1 316 ? -1.038 13.736 0.397 1.00 91.25 316 THR A CA 1
ATOM 2488 C C . THR A 1 316 ? -2.148 13.151 1.263 1.00 91.25 316 THR A C 1
ATOM 2490 O O . THR A 1 316 ? -2.331 13.596 2.391 1.00 91.25 316 THR A O 1
ATOM 2493 N N . LYS A 1 317 ? -2.866 12.142 0.760 1.00 89.31 317 LYS A N 1
ATOM 2494 C CA . LYS A 1 317 ? -3.960 11.485 1.490 1.00 89.31 317 LYS A CA 1
ATOM 2495 C C . LYS A 1 317 ? -3.474 10.661 2.681 1.00 89.31 317 LYS A C 1
ATOM 2497 O O . LYS A 1 317 ? -4.148 10.604 3.698 1.00 89.31 317 LYS A O 1
ATOM 2502 N N . MET A 1 318 ? -2.287 10.074 2.573 1.00 89.19 318 MET A N 1
ATOM 2503 C CA . MET A 1 318 ? -1.693 9.221 3.606 1.00 89.19 318 MET A CA 1
ATOM 2504 C C . MET A 1 318 ? -0.849 9.997 4.626 1.00 89.19 318 MET A C 1
ATOM 2506 O O . MET A 1 318 ? -0.078 9.397 5.374 1.00 89.19 318 MET A O 1
ATOM 2510 N N . PHE A 1 319 ? -0.937 11.330 4.657 1.00 85.69 319 PHE A N 1
ATOM 2511 C CA . PHE A 1 319 ? -0.171 12.128 5.608 1.00 85.69 319 PHE A CA 1
ATOM 2512 C C . PHE A 1 319 ? -0.532 11.750 7.053 1.00 85.69 319 PHE A C 1
ATOM 2514 O O . PHE A 1 319 ? -1.693 11.789 7.442 1.00 85.69 319 PHE A O 1
ATOM 2521 N N . GLY A 1 320 ? 0.476 11.382 7.849 1.00 83.25 320 GLY A N 1
ATOM 2522 C CA . GLY A 1 320 ? 0.311 10.965 9.247 1.00 83.25 320 GLY A CA 1
ATOM 2523 C C . GLY A 1 320 ? 0.095 9.461 9.453 1.00 83.25 320 GLY A C 1
ATOM 2524 O O . GLY A 1 320 ? 0.475 8.955 10.509 1.00 83.25 320 GLY A O 1
ATOM 2525 N N . VAL A 1 321 ? -0.393 8.732 8.443 1.00 85.38 321 VAL A N 1
ATOM 2526 C CA . VAL A 1 321 ? -0.681 7.290 8.542 1.00 85.38 321 VAL A CA 1
ATOM 2527 C C . VAL A 1 321 ? 0.600 6.492 8.791 1.00 85.38 321 VAL A C 1
ATOM 2529 O O . VAL A 1 321 ? 1.572 6.600 8.038 1.00 85.38 321 VAL A O 1
ATOM 2532 N N . GLN A 1 322 ? 0.596 5.654 9.832 1.00 86.50 322 GLN A N 1
ATOM 2533 C CA . GLN A 1 322 ? 1.734 4.786 10.172 1.00 86.50 322 GLN A CA 1
ATOM 2534 C C . GLN A 1 322 ? 1.541 3.343 9.712 1.00 86.50 322 GLN A C 1
ATOM 2536 O O . GLN A 1 322 ? 2.506 2.704 9.285 1.00 86.50 322 GLN A O 1
ATOM 2541 N N . HIS A 1 323 ? 0.308 2.841 9.768 1.00 87.81 323 HIS A N 1
ATOM 2542 C CA . HIS A 1 323 ? -0.041 1.458 9.465 1.00 87.81 323 HIS A CA 1
ATOM 2543 C C . HIS A 1 323 ? -1.293 1.416 8.596 1.00 87.81 323 HIS A C 1
ATOM 2545 O O . HIS A 1 323 ? -2.256 2.130 8.846 1.00 87.81 323 HIS A O 1
ATOM 2551 N N . PHE A 1 324 ? -1.268 0.583 7.564 1.00 94.62 324 PHE A N 1
ATOM 2552 C CA . PHE A 1 324 ? -2.365 0.444 6.614 1.00 94.62 324 PHE A CA 1
ATOM 2553 C C . PHE A 1 324 ? -2.293 -0.927 5.938 1.00 94.62 324 PHE A C 1
ATOM 2555 O O . PHE A 1 324 ? -1.330 -1.674 6.132 1.00 94.62 324 PHE A O 1
ATOM 2562 N N . SER A 1 325 ? -3.287 -1.266 5.127 1.00 97.00 325 SER A N 1
ATOM 2563 C CA . SER A 1 325 ? -3.276 -2.499 4.339 1.00 97.00 325 SER A CA 1
ATOM 2564 C C . SER A 1 325 ? -3.103 -2.227 2.852 1.00 97.00 325 SER A C 1
ATOM 2566 O O . SER A 1 325 ? -3.554 -1.217 2.317 1.00 97.00 325 SER A O 1
ATOM 2568 N N . VAL A 1 326 ? -2.459 -3.160 2.158 1.00 97.94 326 VAL A N 1
ATOM 2569 C CA . VAL A 1 326 ? -2.358 -3.170 0.699 1.00 97.94 326 VAL A CA 1
ATOM 2570 C C . VAL A 1 326 ? -2.971 -4.456 0.189 1.00 97.94 326 VAL A C 1
ATOM 2572 O O . VAL A 1 326 ? -2.517 -5.538 0.553 1.00 97.94 326 VAL A O 1
ATOM 2575 N N . GLN A 1 327 ? -3.967 -4.350 -0.677 1.00 96.88 327 GLN A N 1
ATOM 2576 C CA . GLN A 1 327 ? -4.568 -5.500 -1.335 1.00 96.88 327 GLN A CA 1
ATOM 2577 C C . GLN A 1 327 ? -4.114 -5.552 -2.790 1.00 96.88 327 GLN A C 1
ATOM 2579 O O . GLN A 1 327 ? -4.176 -4.555 -3.505 1.00 96.88 327 GLN A O 1
ATOM 2584 N N . VAL A 1 328 ? -3.651 -6.716 -3.232 1.00 96.56 328 VAL A N 1
ATOM 2585 C CA . VAL A 1 328 ? -3.267 -6.966 -4.623 1.00 96.56 328 VAL A CA 1
ATOM 2586 C C . VAL A 1 328 ? -4.157 -8.066 -5.174 1.00 96.56 328 VAL A C 1
ATOM 2588 O O . VAL A 1 328 ? -4.210 -9.158 -4.614 1.00 96.56 328 VAL A O 1
ATOM 2591 N N . 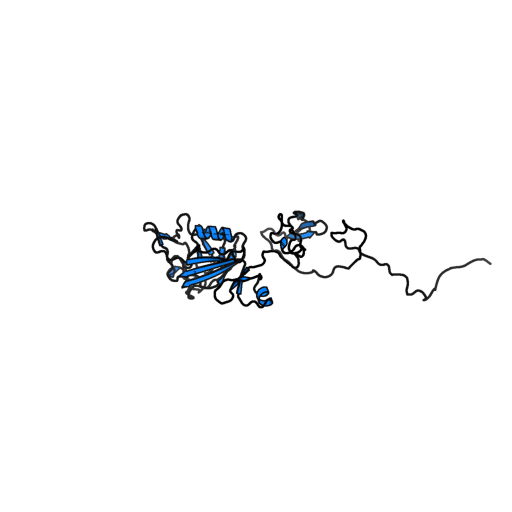ILE A 1 329 ? -4.853 -7.769 -6.267 1.00 95.19 329 ILE A N 1
ATOM 2592 C CA . ILE A 1 329 ? -5.734 -8.703 -6.966 1.00 95.19 329 ILE A CA 1
ATOM 2593 C C . ILE A 1 329 ? -5.348 -8.659 -8.438 1.00 95.19 329 ILE A C 1
ATOM 2595 O O . ILE A 1 329 ? -5.353 -7.578 -9.028 1.00 95.19 329 ILE A O 1
ATOM 2599 N N . ARG A 1 330 ? -5.003 -9.801 -9.042 1.00 94.31 330 ARG A N 1
ATOM 2600 C CA . ARG A 1 330 ? -4.664 -9.869 -10.469 1.00 94.31 330 ARG A CA 1
ATOM 2601 C C . ARG A 1 330 ? -5.584 -10.818 -11.218 1.00 94.31 330 ARG A C 1
ATOM 2603 O O . ARG A 1 330 ? -5.672 -12.002 -10.890 1.00 94.31 330 ARG A O 1
ATOM 2610 N N . HIS A 1 331 ? -6.216 -10.289 -12.261 1.00 90.25 331 HIS A N 1
ATOM 2611 C CA . HIS A 1 331 ? -7.068 -11.050 -13.173 1.00 90.25 331 HIS A CA 1
ATOM 2612 C C . HIS A 1 331 ? -6.283 -11.649 -14.344 1.00 90.25 331 HIS A C 1
ATOM 2614 O O . HIS A 1 331 ? -5.288 -11.025 -14.804 1.00 90.25 331 HIS A O 1
#

Sequence (331 aa):
MKRDFGMKNRIVSIFSLLLWNICVIVTSAQTPYDSFAPETSRPMLTSEALSREKCAQDFSSDTTLLVAMIDTQQERILLVDMSDGSIVAYAPLTDNKSHWLSPDPLQDKYPEISPYAYCHWNPMKYVDPDGRDWYDPGDGSIAWTDYKSQQAMDEAKLTGKYLGEAVLVFYGYRDERFGTIQGEGKYLGGDNAKLANVTLFGPQGADDVTTGLHGFTMTSDYKKYGAIDDGIWPANYDSRGKSGKIKSHWTLNCRGLIPTYDYRPNMSPYAGNLKGTMYKNGIFIHSTLYPNNRVGATTSTGCLLLDWNSMQTFNTKMFGVQHFSVQVIRH

Foldseek 3Di:
DDDDDDDDDDDPPDDPPDDDDPPPPFDFDDDPCCVPDVPDTGHDDDDDDDDDDDDDDDDDDDDFDWDWDQDPVQQKIFIAGPVPRDTPDIDHNPPPPQWDPDFAPCCVVCVVAGSTDAQSVCCVVGHPPVQWAWWAQPPPDIDIGSDAAPVRCVVVVRHTGGFHLKEKEWAAAPPAAWEDDPNHTAALDHPPGGWTWIWMDFNPDPPSIDTRWTKHQAANDCVQQFEFAFFKWKKFFAPVFDDDDWTDRIFTPNQDKTFTHVLAAGCHPPQVVSGGGRIGGRAGETEADPDGRGADPRRGSHHMYTYPVSVVVVCVRCVPPGIGMYGYDYD

Radius of gyration: 32.54 Å; chains: 1; bounding box: 54×48×144 Å

Secondary structure (DSSP, 8-state):
-------------SS-SSSS-------PPPPTTTTT-TT--------------------SSS---EEEEEETTTTEEEEEETTT--EEEEEES----SS-SS--TTGGG-TTS-TT-GGGG-TTT---S---EEEE-SSS--EEES-SSHHHHHHTT--SEEEES-EEEEEE-TT-B-EEETTEEEESSSBT-B-EEEEEE-SS-TT-EEEEEEEE-S-SSHHHH-PBPSEEEEEEE-TT---SSS---EEEGGG--EEBGGG-----TT-GGGTTSSEE---EEEEPBTTTTB--TTS-SS-EEE-HHHHHHHHHHTTT--EEEEEEEE-

pLDDT: mean 73.28, std 22.51, range [24.77, 98.31]